Protein AF-A0AAV5ZV60-F1 (afdb_monomer_lite)

pLDDT: mean 76.04, std 21.28, range [30.81, 98.06]

Secondary structure (DSSP, 8-state):
---------------PPPS-TTSPPPPPPPTT---TTGGGS-HHHHHHHHHHHHHHHTS-HHHHHHHHHHHHHHHHS-HHHHHHHHHHHHHHHHS-HHHHHHHHHHHHHHHHS-HHHHHHHHHHHHHHHTS-HHHHHHHHHHHHHHHTS-HHHHHHHHHHHHHHHHS-HHHHHHHHHHHHHHHHHHHHS-PPPP--TT---------S--------

Structure (mmCIF, N/CA/C/O backbone):
data_AF-A0AAV5ZV60-F1
#
_entry.id   AF-A0AAV5ZV60-F1
#
loop_
_atom_site.group_PDB
_atom_site.id
_atom_site.type_symbol
_atom_site.label_atom_id
_atom_site.label_alt_id
_atom_site.label_comp_id
_atom_site.label_asym_id
_atom_site.label_entity_id
_atom_site.label_seq_id
_atom_site.pdbx_PDB_ins_code
_atom_site.Cartn_x
_atom_site.Cartn_y
_atom_site.Cartn_z
_atom_site.occupancy
_atom_site.B_iso_or_equiv
_atom_site.auth_seq_id
_atom_site.auth_comp_id
_atom_site.auth_asym_id
_atom_site.auth_atom_id
_atom_site.pdbx_PDB_model_num
ATOM 1 N N . MET A 1 1 ? 10.298 -2.085 9.115 1.00 30.81 1 MET A N 1
ATOM 2 C CA . MET A 1 1 ? 9.966 -2.737 7.829 1.00 30.81 1 MET A CA 1
ATOM 3 C C . MET A 1 1 ? 8.989 -1.848 7.076 1.00 30.81 1 MET A C 1
ATOM 5 O O . MET A 1 1 ? 7.809 -1.799 7.399 1.00 30.81 1 MET A O 1
ATOM 9 N N . SER A 1 2 ? 9.509 -1.043 6.156 1.00 32.22 2 SER A N 1
ATOM 10 C CA . SER A 1 2 ? 8.745 -0.050 5.402 1.00 32.22 2 SER A CA 1
ATOM 11 C C . SER A 1 2 ? 8.003 -0.749 4.265 1.00 32.22 2 SER A C 1
ATOM 13 O O . SER A 1 2 ? 8.613 -1.089 3.257 1.00 32.22 2 SER A O 1
ATOM 15 N N . CYS A 1 3 ? 6.697 -0.986 4.416 1.00 33.28 3 CYS A N 1
ATOM 16 C CA . CYS A 1 3 ? 5.848 -1.487 3.334 1.00 33.28 3 CYS A CA 1
ATOM 17 C C . CYS A 1 3 ? 5.537 -0.344 2.352 1.00 33.28 3 CYS A C 1
ATOM 19 O O . CYS A 1 3 ? 4.418 0.149 2.256 1.00 33.28 3 CYS A O 1
ATOM 21 N N . ARG A 1 4 ? 6.571 0.130 1.649 1.00 35.06 4 ARG A N 1
ATOM 22 C CA . ARG A 1 4 ? 6.406 0.854 0.390 1.00 35.06 4 ARG A CA 1
ATOM 23 C C . ARG A 1 4 ? 6.102 -0.217 -0.649 1.00 35.06 4 ARG A C 1
ATOM 25 O O . ARG A 1 4 ? 7.018 -0.888 -1.117 1.00 35.06 4 ARG A O 1
ATOM 32 N N . ILE A 1 5 ? 4.826 -0.423 -0.973 1.00 34.72 5 ILE A N 1
ATOM 33 C CA . ILE A 1 5 ? 4.430 -1.247 -2.122 1.00 34.72 5 ILE A CA 1
ATOM 34 C C . ILE A 1 5 ? 4.814 -0.464 -3.383 1.00 34.72 5 ILE A C 1
ATOM 36 O O . ILE A 1 5 ? 3.991 0.151 -4.049 1.00 34.72 5 ILE A O 1
ATOM 40 N N . ALA A 1 6 ? 6.107 -0.458 -3.689 1.00 35.75 6 ALA A N 1
ATOM 41 C CA . ALA A 1 6 ? 6.638 -0.081 -4.983 1.00 35.75 6 ALA A CA 1
ATOM 42 C C . ALA A 1 6 ? 6.605 -1.331 -5.871 1.00 35.75 6 ALA A C 1
ATOM 44 O O . ALA A 1 6 ? 7.636 -1.908 -6.204 1.00 35.75 6 ALA A O 1
ATOM 45 N N . LEU A 1 7 ? 5.402 -1.785 -6.234 1.00 39.44 7 LEU A N 1
ATOM 46 C CA . LEU A 1 7 ? 5.226 -2.707 -7.358 1.00 39.44 7 LEU A CA 1
ATOM 47 C C . LEU A 1 7 ? 5.119 -1.887 -8.648 1.00 39.44 7 LEU A C 1
ATOM 49 O O . LEU A 1 7 ? 4.109 -1.891 -9.343 1.00 39.44 7 LEU A O 1
ATOM 53 N N . GLY A 1 8 ? 6.190 -1.153 -8.948 1.00 36.03 8 GLY A N 1
ATOM 54 C CA . GLY A 1 8 ? 6.447 -0.597 -10.269 1.00 36.03 8 GLY A CA 1
ATOM 55 C C . GLY A 1 8 ? 7.275 -1.605 -11.054 1.00 36.03 8 GLY A C 1
ATOM 56 O O . GLY A 1 8 ? 8.500 -1.540 -11.045 1.00 36.03 8 GLY A O 1
ATOM 57 N N . LEU A 1 9 ? 6.626 -2.579 -11.695 1.00 39.53 9 LEU A N 1
ATOM 58 C CA . LEU A 1 9 ? 7.309 -3.504 -12.601 1.00 39.53 9 LEU A CA 1
ATOM 59 C C . LEU A 1 9 ? 7.489 -2.849 -13.969 1.00 39.53 9 LEU A C 1
ATOM 61 O O . LEU A 1 9 ? 6.754 -3.127 -14.910 1.00 39.53 9 LEU A O 1
ATOM 65 N N . GLY A 1 10 ? 8.489 -1.974 -14.059 1.00 36.56 10 GLY A N 1
ATOM 66 C CA . GLY A 1 10 ? 9.089 -1.568 -15.323 1.00 36.56 10 GLY A CA 1
ATOM 67 C C . GLY A 1 10 ? 10.247 -2.505 -15.645 1.00 36.56 10 GLY A C 1
ATOM 68 O O . GLY A 1 10 ? 11.325 -2.379 -15.069 1.00 36.56 10 GLY A O 1
ATOM 69 N N . LEU A 1 11 ? 10.030 -3.470 -16.539 1.00 37.09 11 LEU A N 1
ATOM 70 C CA . LEU A 1 11 ? 11.125 -4.204 -17.165 1.00 37.09 11 LEU A CA 1
ATOM 71 C C . LEU A 1 11 ? 11.855 -3.211 -18.080 1.00 37.09 11 LEU A C 1
ATOM 73 O O . LEU A 1 11 ? 11.324 -2.850 -19.127 1.00 37.09 11 LEU A O 1
ATOM 77 N N . LEU A 1 12 ? 13.033 -2.739 -17.676 1.00 39.06 12 LEU A N 1
ATOM 78 C CA . LEU A 1 12 ? 13.876 -1.906 -18.527 1.00 39.06 12 LEU A CA 1
ATOM 79 C C . LEU A 1 12 ? 15.226 -2.584 -18.742 1.00 39.06 12 LEU A C 1
ATOM 81 O O . LEU A 1 12 ? 15.925 -2.907 -17.779 1.00 39.06 12 LEU A O 1
ATOM 85 N N . ALA A 1 13 ? 15.564 -2.782 -20.014 1.00 38.09 13 ALA A N 1
ATOM 86 C CA . ALA A 1 13 ? 16.904 -3.129 -20.454 1.00 38.09 13 ALA A CA 1
ATOM 87 C C . ALA A 1 13 ? 17.872 -1.995 -20.077 1.00 38.09 13 ALA A C 1
ATOM 89 O O . ALA A 1 13 ? 17.565 -0.812 -20.249 1.00 38.09 13 ALA A O 1
ATOM 90 N N . LEU A 1 14 ? 19.017 -2.368 -19.509 1.00 35.25 14 LEU A N 1
ATOM 91 C CA . LEU A 1 14 ? 20.085 -1.461 -19.115 1.00 35.25 14 LEU A CA 1
ATOM 92 C C . LEU A 1 14 ? 20.983 -1.242 -20.340 1.00 35.25 14 LEU A C 1
ATOM 94 O O . LEU A 1 14 ? 21.626 -2.182 -20.788 1.00 35.25 14 LEU A O 1
ATOM 98 N N . LEU A 1 15 ? 21.043 -0.023 -20.871 1.00 42.66 15 LEU A N 1
ATOM 99 C CA . LEU A 1 15 ? 22.119 0.387 -21.774 1.00 42.66 15 LEU A CA 1
ATOM 100 C C . LEU A 1 15 ? 22.978 1.413 -21.039 1.00 42.66 15 LEU A C 1
ATOM 102 O O . LEU A 1 15 ? 22.479 2.442 -20.576 1.00 42.66 15 LEU A O 1
ATOM 106 N N . ALA A 1 16 ? 24.264 1.096 -20.894 1.00 37.75 16 ALA A N 1
ATOM 107 C CA . ALA A 1 16 ? 25.281 2.044 -20.472 1.00 37.75 16 ALA A CA 1
ATOM 108 C C . ALA A 1 16 ? 25.350 3.180 -21.505 1.00 37.75 16 ALA A C 1
ATOM 110 O O . ALA A 1 16 ? 25.485 2.921 -22.699 1.00 37.75 16 ALA A O 1
ATOM 111 N N . ALA A 1 17 ? 25.238 4.431 -21.058 1.00 35.34 17 ALA A N 1
ATOM 112 C CA . ALA A 1 17 ? 25.426 5.594 -21.917 1.00 35.34 17 ALA A CA 1
ATOM 113 C C . ALA A 1 17 ? 26.803 6.218 -21.636 1.00 35.34 17 ALA A C 1
ATOM 115 O O . ALA A 1 17 ? 27.113 6.460 -20.465 1.00 35.34 17 ALA A O 1
ATOM 116 N N . PRO A 1 18 ? 27.620 6.505 -22.668 1.00 43.84 18 PRO A N 1
ATOM 117 C CA . PRO A 1 18 ? 28.775 7.372 -22.512 1.00 43.84 18 PRO A CA 1
ATOM 118 C C . PRO A 1 18 ? 28.307 8.822 -22.316 1.00 43.84 18 PRO A C 1
ATOM 120 O O . PRO A 1 18 ? 27.163 9.181 -22.603 1.00 43.84 18 PRO A O 1
ATOM 123 N N . ALA A 1 19 ? 29.209 9.658 -21.810 1.00 43.25 19 ALA A N 1
ATOM 124 C CA . ALA A 1 19 ? 29.010 11.081 -21.583 1.00 43.25 19 ALA A CA 1
ATOM 125 C C . ALA A 1 19 ? 28.691 11.837 -22.892 1.00 43.25 19 ALA A C 1
ATOM 127 O O . ALA A 1 19 ? 29.577 12.352 -23.561 1.00 43.25 19 ALA A O 1
ATOM 128 N N . ALA A 1 20 ? 27.414 11.919 -23.258 1.00 44.47 20 ALA A N 1
ATOM 129 C CA . ALA A 1 20 ? 26.902 12.799 -24.309 1.00 44.47 20 ALA A CA 1
ATOM 130 C C . ALA A 1 20 ? 25.633 13.494 -23.795 1.00 44.47 20 ALA A C 1
ATOM 132 O O . ALA A 1 20 ? 24.525 13.267 -24.269 1.00 44.47 20 ALA A O 1
ATOM 133 N N . ALA A 1 21 ? 25.787 14.295 -22.740 1.00 50.16 21 ALA A N 1
ATOM 134 C CA . ALA A 1 21 ? 24.676 14.890 -21.997 1.00 50.16 21 ALA A CA 1
ATOM 135 C C . ALA A 1 21 ? 24.197 16.258 -22.536 1.00 50.16 21 ALA A C 1
ATOM 137 O O . ALA A 1 21 ? 23.509 16.964 -21.807 1.00 50.16 21 ALA A O 1
ATOM 138 N N . GLN A 1 22 ? 24.542 16.665 -23.769 1.00 49.12 22 GLN A N 1
ATOM 139 C CA . GLN A 1 22 ? 24.212 18.016 -24.274 1.00 49.12 22 GLN A CA 1
ATOM 140 C C . GLN A 1 22 ? 23.622 18.092 -25.696 1.00 49.12 22 GLN A C 1
ATOM 142 O O . GLN A 1 22 ? 23.497 19.187 -26.234 1.00 49.12 22 GLN A O 1
ATOM 147 N N . ALA A 1 23 ? 23.212 16.979 -26.313 1.00 39.91 23 ALA A N 1
ATOM 148 C CA . ALA A 1 23 ? 22.435 17.042 -27.557 1.00 39.91 23 ALA A CA 1
ATOM 149 C C . ALA A 1 23 ? 20.924 17.016 -27.246 1.00 39.91 23 ALA A C 1
ATOM 151 O O . ALA A 1 23 ? 20.515 16.249 -26.365 1.00 39.91 23 ALA A O 1
ATOM 152 N N . PRO A 1 24 ? 20.082 17.808 -27.943 1.00 43.25 24 PRO A N 1
ATOM 153 C CA . PRO A 1 24 ? 18.637 17.623 -27.871 1.00 43.25 24 PRO A CA 1
ATOM 154 C C . PRO A 1 24 ? 18.300 16.171 -28.248 1.00 43.25 24 PRO A C 1
ATOM 156 O O . PRO A 1 24 ? 18.963 15.603 -29.124 1.00 43.25 24 PRO A O 1
ATOM 159 N N . PRO A 1 25 ? 17.318 15.535 -27.581 1.00 45.94 25 PRO A N 1
ATOM 160 C CA . PRO A 1 25 ? 16.950 14.166 -27.906 1.00 45.94 25 PRO A CA 1
ATOM 161 C C . PRO A 1 25 ? 16.577 14.091 -29.394 1.00 45.94 25 PRO A C 1
ATOM 163 O O . PRO A 1 25 ? 15.866 14.979 -29.876 1.00 45.94 25 PRO A O 1
ATOM 166 N N . PRO A 1 26 ? 17.053 13.073 -30.135 1.00 46.34 26 PRO A N 1
ATOM 167 C CA . PRO A 1 26 ? 16.679 12.918 -31.533 1.00 46.34 26 PRO A CA 1
ATOM 168 C C . PRO A 1 26 ? 15.148 12.834 -31.658 1.00 46.34 26 PRO A C 1
ATOM 170 O O 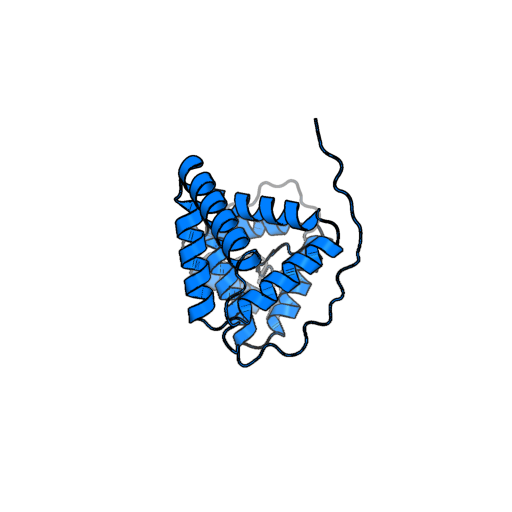. PRO A 1 26 ? 14.492 12.323 -30.739 1.00 46.34 26 PRO A O 1
ATOM 173 N N . PRO A 1 27 ? 14.561 13.330 -32.766 1.00 49.56 27 PRO A N 1
ATOM 174 C CA . PRO A 1 27 ? 13.131 13.191 -33.008 1.00 49.56 27 PRO A CA 1
ATOM 175 C C . PRO A 1 27 ? 12.731 11.709 -32.936 1.00 49.56 27 PRO A C 1
ATOM 177 O O . PRO A 1 27 ? 13.538 10.841 -33.292 1.00 49.56 27 PRO A O 1
ATOM 180 N N . PRO A 1 28 ? 11.512 11.390 -32.459 1.00 54.72 28 PRO A N 1
ATOM 181 C CA . PRO A 1 28 ? 11.071 10.007 -32.381 1.00 54.72 28 PRO A CA 1
ATOM 182 C C . PRO A 1 28 ? 11.142 9.368 -33.778 1.00 54.72 28 PRO A C 1
ATOM 184 O O . PRO A 1 28 ? 10.753 10.009 -34.758 1.00 54.72 28 PRO A O 1
ATOM 187 N N . PRO A 1 29 ? 11.652 8.129 -33.895 1.00 57.31 29 PRO A N 1
ATOM 188 C CA . PRO A 1 29 ? 11.735 7.453 -35.182 1.00 57.31 29 PRO A CA 1
ATOM 189 C C . PRO A 1 29 ? 10.340 7.313 -35.802 1.00 57.31 29 PRO A C 1
ATOM 191 O O . PRO A 1 29 ? 9.352 7.106 -35.092 1.00 57.31 29 PRO A O 1
ATOM 194 N N . ALA A 1 30 ? 10.269 7.408 -37.132 1.00 60.12 30 ALA A N 1
ATOM 195 C CA . ALA A 1 30 ? 9.027 7.213 -37.872 1.00 60.12 30 ALA A CA 1
ATOM 196 C C . ALA A 1 30 ? 8.404 5.835 -37.554 1.00 60.12 30 ALA A C 1
ATOM 198 O O . ALA A 1 30 ? 9.141 4.872 -37.298 1.00 60.12 30 ALA A O 1
ATOM 199 N N . PRO A 1 31 ? 7.065 5.698 -37.585 1.00 56.75 31 PRO A N 1
ATOM 200 C CA . PRO A 1 31 ? 6.410 4.407 -37.404 1.00 56.75 31 PRO A CA 1
ATOM 201 C C . PRO A 1 31 ? 6.973 3.376 -38.394 1.00 56.75 31 PRO A C 1
ATOM 203 O O . PRO A 1 31 ? 6.929 3.581 -39.601 1.00 56.75 31 PRO A O 1
ATOM 206 N N . GLY A 1 32 ? 7.540 2.281 -37.880 1.00 61.66 32 GLY A N 1
ATOM 207 C CA . GLY A 1 32 ? 8.150 1.224 -38.697 1.00 61.66 32 GLY A CA 1
ATOM 208 C C . GLY A 1 32 ? 9.639 1.401 -39.021 1.00 61.66 32 GLY A C 1
ATOM 209 O O . GLY A 1 32 ? 10.242 0.462 -39.534 1.00 61.66 32 GLY A O 1
ATOM 210 N N . ALA A 1 33 ? 10.268 2.528 -38.668 1.00 64.75 33 ALA A N 1
ATOM 211 C CA . ALA A 1 33 ? 11.712 2.684 -38.834 1.00 64.75 33 ALA A CA 1
ATOM 212 C C . ALA A 1 33 ? 12.492 1.698 -37.932 1.00 64.75 33 ALA A C 1
ATOM 214 O O . ALA A 1 33 ? 12.091 1.463 -36.780 1.00 64.75 33 ALA A O 1
ATOM 215 N N . PRO A 1 34 ? 13.601 1.113 -38.428 1.00 64.69 34 PRO A N 1
ATOM 216 C CA . PRO A 1 34 ? 14.468 0.268 -37.617 1.00 64.69 34 PRO A CA 1
ATOM 217 C C . PRO A 1 34 ? 15.073 1.093 -36.474 1.00 64.69 34 PRO A C 1
ATOM 219 O O . PRO A 1 34 ? 15.562 2.205 -36.684 1.00 64.69 34 PRO A O 1
ATOM 222 N N . ILE A 1 35 ? 15.023 0.561 -35.248 1.00 66.44 35 ILE A N 1
ATOM 223 C CA . ILE A 1 35 ? 15.666 1.210 -34.101 1.00 66.44 35 ILE A CA 1
ATOM 224 C C . ILE A 1 35 ? 17.167 0.958 -34.205 1.00 66.44 35 ILE A C 1
ATOM 226 O O . ILE A 1 35 ? 17.639 -0.142 -33.927 1.00 66.44 35 ILE A O 1
ATOM 230 N N . GLN A 1 36 ? 17.899 1.998 -34.599 1.00 72.56 36 GLN A N 1
ATOM 231 C CA . GLN A 1 36 ? 19.354 1.962 -34.704 1.00 72.56 36 GLN A CA 1
ATOM 232 C C . GLN A 1 36 ? 19.983 1.589 -33.352 1.00 72.56 36 GLN A C 1
ATOM 234 O O . GLN A 1 36 ? 19.649 2.177 -32.321 1.00 72.56 36 GLN A O 1
ATOM 239 N N . GLY A 1 37 ? 20.909 0.630 -33.357 1.00 70.75 37 GLY A N 1
ATOM 240 C CA . GLY A 1 37 ? 21.632 0.164 -32.171 1.00 70.75 37 GLY A CA 1
ATOM 241 C C . GLY A 1 37 ? 21.186 -1.204 -31.651 1.00 70.75 37 GLY A C 1
ATOM 242 O O . GLY A 1 37 ? 21.913 -1.789 -30.849 1.00 70.75 37 GLY A O 1
ATOM 243 N N . LEU A 1 38 ? 20.061 -1.751 -32.131 1.00 71.50 38 LEU A N 1
ATOM 244 C CA . LEU A 1 38 ? 19.656 -3.141 -31.859 1.00 71.50 38 LEU A CA 1
ATOM 245 C C . LEU A 1 38 ? 20.671 -4.155 -32.407 1.00 71.50 38 LEU A C 1
ATOM 247 O O . LEU A 1 38 ? 20.821 -5.240 -31.854 1.00 71.50 38 LEU A O 1
ATOM 251 N N . GLU A 1 39 ? 21.388 -3.795 -33.471 1.00 79.44 39 GLU A N 1
ATOM 252 C CA . GLU A 1 39 ? 22.372 -4.639 -34.155 1.00 79.44 39 GLU A CA 1
ATOM 253 C C . GLU A 1 39 ? 23.634 -4.874 -33.314 1.00 79.44 39 GLU A C 1
ATOM 255 O O . GLU A 1 39 ? 24.399 -5.791 -33.592 1.00 79.44 39 GLU A O 1
ATOM 260 N N . ARG A 1 40 ? 23.857 -4.037 -32.291 1.00 83.88 40 ARG A N 1
ATOM 261 C CA . ARG A 1 40 ? 25.014 -4.111 -31.385 1.00 83.88 40 ARG A CA 1
ATOM 262 C C . ARG A 1 40 ? 24.753 -4.956 -30.138 1.00 83.88 40 ARG A C 1
ATOM 264 O O . ARG A 1 40 ? 25.671 -5.157 -29.350 1.00 83.88 40 ARG A O 1
ATOM 271 N N . LEU A 1 41 ? 23.512 -5.394 -29.931 1.00 82.81 41 LEU A N 1
ATOM 272 C CA . LEU A 1 41 ? 23.127 -6.237 -28.804 1.00 82.81 41 LEU A CA 1
ATOM 273 C C . LEU A 1 41 ? 23.464 -7.702 -29.089 1.00 82.81 41 LEU A C 1
ATOM 275 O O . LEU A 1 41 ? 23.451 -8.138 -30.243 1.00 82.81 41 LEU A O 1
ATOM 279 N N . SER A 1 42 ? 23.708 -8.484 -28.035 1.00 88.44 42 SER A N 1
ATOM 280 C CA . SER A 1 42 ? 23.758 -9.943 -28.177 1.00 88.44 42 SER A CA 1
ATOM 281 C C . SER A 1 42 ? 22.410 -10.489 -28.684 1.00 88.44 42 SER A C 1
ATOM 283 O O . SER A 1 42 ? 21.379 -9.829 -28.509 1.00 88.44 42 SER A O 1
ATOM 285 N N . PRO A 1 43 ? 22.369 -11.692 -29.292 1.00 87.31 43 PRO A N 1
ATOM 286 C CA . PRO A 1 43 ? 21.121 -12.272 -29.796 1.00 87.31 43 PRO A CA 1
ATOM 287 C C . PRO A 1 43 ? 19.991 -12.307 -28.754 1.00 87.31 43 PRO A C 1
ATOM 289 O O . PRO A 1 43 ? 18.854 -11.948 -29.062 1.00 87.31 43 PRO A O 1
ATOM 292 N N . ASP A 1 44 ? 20.313 -12.643 -27.503 1.00 80.19 44 ASP A N 1
ATOM 293 C CA . ASP A 1 44 ? 19.340 -12.712 -26.408 1.00 80.19 44 ASP A CA 1
ATOM 294 C C . ASP A 1 44 ? 18.827 -11.326 -25.990 1.00 80.19 44 ASP A C 1
ATOM 296 O O . ASP A 1 44 ? 17.624 -11.119 -25.805 1.00 80.19 44 ASP A O 1
ATOM 300 N N . GLU A 1 45 ? 19.723 -10.344 -25.866 1.00 78.81 45 GLU A N 1
ATOM 301 C CA . GLU A 1 45 ? 19.354 -8.961 -25.544 1.00 78.81 45 GLU A CA 1
ATOM 302 C C . GLU A 1 45 ? 18.507 -8.336 -26.652 1.00 78.81 45 GLU A C 1
ATOM 304 O O . GLU A 1 45 ? 17.515 -7.655 -26.370 1.00 78.81 45 GLU A O 1
ATOM 309 N N . ARG A 1 46 ? 18.857 -8.614 -27.911 1.00 83.00 46 ARG A N 1
ATOM 310 C CA . ARG A 1 46 ? 18.101 -8.183 -29.082 1.00 83.00 46 ARG A CA 1
ATOM 311 C C . ARG A 1 46 ? 16.698 -8.782 -29.084 1.00 83.00 46 ARG A C 1
ATOM 313 O O . ARG A 1 46 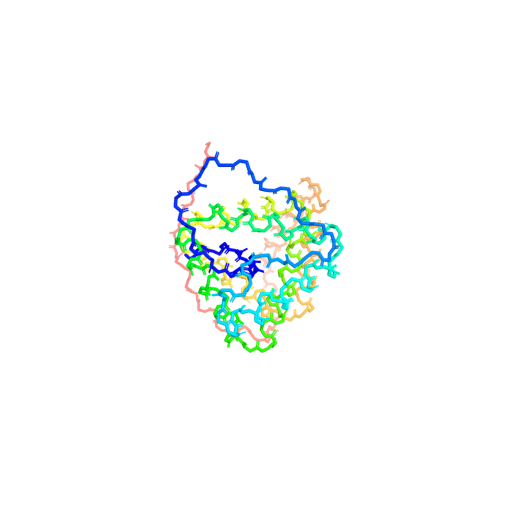? 15.736 -8.030 -29.215 1.00 83.00 46 ARG A O 1
ATOM 320 N N . ALA A 1 47 ? 16.556 -10.084 -28.840 1.00 82.81 47 ALA A N 1
ATOM 321 C CA . ALA A 1 47 ? 15.250 -10.739 -28.762 1.00 82.81 47 ALA A CA 1
ATOM 322 C C . ALA A 1 47 ? 14.366 -10.155 -27.640 1.00 82.81 47 ALA A C 1
ATOM 324 O O . ALA A 1 47 ? 13.152 -9.987 -27.794 1.00 82.81 47 ALA A O 1
ATOM 325 N N . ILE A 1 48 ? 14.961 -9.798 -26.495 1.00 79.00 48 ILE A N 1
ATOM 326 C CA . ILE A 1 48 ? 14.248 -9.105 -25.411 1.00 79.00 48 ILE A CA 1
ATOM 327 C C . ILE A 1 48 ? 13.801 -7.708 -25.855 1.00 79.00 48 ILE A C 1
ATOM 329 O O . ILE A 1 48 ? 12.658 -7.323 -25.589 1.00 79.00 48 ILE A O 1
ATOM 333 N N . ALA A 1 49 ? 14.684 -6.951 -26.505 1.00 78.69 49 ALA A N 1
ATOM 334 C CA . ALA A 1 49 ? 14.398 -5.602 -26.973 1.00 78.69 49 ALA A CA 1
ATOM 335 C C . ALA A 1 49 ? 13.299 -5.590 -28.049 1.00 78.69 49 ALA A C 1
ATOM 337 O O . ALA A 1 49 ? 12.358 -4.804 -27.938 1.00 78.69 49 ALA A O 1
ATOM 338 N N . GLU A 1 50 ? 13.356 -6.502 -29.021 1.00 82.25 50 GLU A N 1
ATOM 339 C CA . GLU A 1 50 ? 12.352 -6.660 -30.080 1.00 82.25 50 GLU A CA 1
ATOM 340 C C . GLU A 1 50 ? 10.973 -7.009 -29.503 1.00 82.25 50 GLU A C 1
ATOM 342 O O . GLU A 1 50 ? 9.997 -6.313 -29.786 1.00 82.25 50 GLU A O 1
ATOM 347 N N . ARG A 1 51 ? 10.888 -7.988 -28.591 1.00 82.94 51 ARG A N 1
ATOM 348 C CA . ARG A 1 51 ? 9.627 -8.338 -27.910 1.00 82.94 51 ARG A CA 1
ATOM 349 C C . ARG A 1 51 ? 9.048 -7.169 -27.108 1.00 82.94 51 ARG A C 1
ATOM 351 O O . ARG A 1 51 ? 7.832 -6.977 -27.050 1.00 82.94 51 ARG A O 1
ATOM 358 N N . ASN A 1 52 ? 9.900 -6.397 -26.433 1.00 80.56 52 ASN A N 1
ATOM 359 C CA . ASN A 1 52 ? 9.455 -5.228 -25.673 1.00 80.56 52 ASN A CA 1
ATOM 360 C C . ASN A 1 52 ? 8.954 -4.114 -26.603 1.00 80.56 52 ASN A C 1
ATOM 362 O O . ASN A 1 52 ? 7.963 -3.459 -26.281 1.00 80.56 52 ASN A O 1
ATOM 366 N N . LEU A 1 53 ? 9.609 -3.923 -27.750 1.00 81.69 53 LEU A N 1
ATOM 367 C CA . LEU A 1 53 ? 9.208 -2.957 -28.766 1.00 81.69 53 LEU A CA 1
ATOM 368 C C . LEU A 1 53 ? 7.875 -3.334 -29.414 1.00 81.69 53 LEU A C 1
ATOM 370 O O . LEU A 1 53 ? 7.011 -2.475 -29.574 1.00 81.69 53 LEU A O 1
ATOM 374 N N . GLU A 1 54 ? 7.684 -4.604 -29.756 1.00 84.44 54 GLU A N 1
ATOM 375 C CA . GLU A 1 54 ? 6.413 -5.108 -30.275 1.00 84.44 54 GLU A CA 1
ATOM 376 C C . GLU A 1 54 ? 5.286 -4.877 -29.265 1.00 84.44 54 GLU A C 1
ATOM 378 O O . GLU A 1 54 ? 4.255 -4.287 -29.595 1.00 84.44 54 GLU A O 1
ATOM 383 N N . ARG A 1 55 ? 5.528 -5.217 -27.992 1.00 84.44 55 ARG A N 1
ATOM 384 C CA . ARG A 1 55 ? 4.584 -4.925 -26.913 1.00 84.44 55 ARG A CA 1
ATOM 385 C C . ARG A 1 55 ? 4.265 -3.431 -26.837 1.00 84.44 55 ARG A C 1
ATOM 387 O O . ARG A 1 55 ? 3.094 -3.085 -26.757 1.00 84.44 55 ARG A O 1
ATOM 394 N N . TRP A 1 56 ? 5.268 -2.556 -26.878 1.00 81.00 56 TRP A N 1
ATOM 395 C CA . TRP A 1 56 ? 5.083 -1.100 -26.863 1.00 81.00 56 TRP A CA 1
ATOM 396 C C . TRP A 1 56 ? 4.234 -0.601 -28.042 1.00 81.00 56 TRP A C 1
ATOM 398 O O . TRP A 1 56 ? 3.324 0.205 -27.853 1.00 81.00 56 TRP A O 1
ATOM 408 N N . ARG A 1 57 ? 4.488 -1.117 -29.251 1.00 85.50 57 ARG A N 1
ATOM 409 C CA . ARG A 1 57 ? 3.721 -0.788 -30.464 1.00 85.50 57 ARG A CA 1
ATOM 410 C C . ARG A 1 57 ? 2.262 -1.246 -30.380 1.00 85.50 57 ARG A C 1
ATOM 412 O O . ARG A 1 57 ? 1.404 -0.590 -30.951 1.00 85.50 57 ARG A O 1
ATOM 419 N N . SER A 1 58 ? 1.987 -2.329 -29.650 1.00 88.75 58 SER A N 1
ATOM 420 C CA . SER A 1 58 ? 0.625 -2.839 -29.423 1.00 88.75 58 SER A CA 1
ATOM 421 C C . SER A 1 58 ? -0.153 -2.126 -28.303 1.00 88.75 58 SER A C 1
ATOM 423 O O . SER A 1 58 ? -1.330 -2.416 -28.102 1.00 88.75 58 SER A O 1
ATOM 425 N N . MET A 1 59 ? 0.485 -1.225 -27.545 1.00 85.31 59 MET A N 1
ATOM 426 C CA . MET A 1 59 ? -0.166 -0.495 -26.452 1.00 85.31 59 MET A CA 1
ATOM 427 C C . MET A 1 59 ? -1.039 0.654 -26.966 1.00 85.31 59 MET A C 1
ATOM 429 O O . MET A 1 59 ? -0.693 1.318 -27.942 1.00 85.31 59 MET A O 1
ATOM 433 N N . THR A 1 60 ? -2.124 0.957 -26.247 1.00 91.31 60 THR A N 1
ATOM 434 C CA . THR A 1 60 ? -2.895 2.193 -26.474 1.00 91.31 60 THR A CA 1
ATOM 435 C C . THR A 1 60 ? -2.089 3.432 -26.047 1.00 91.31 60 THR A C 1
ATOM 437 O O . THR A 1 60 ? -1.171 3.305 -25.226 1.00 91.31 60 THR A O 1
ATOM 440 N N . PRO A 1 61 ? -2.426 4.644 -26.529 1.00 89.12 61 PRO A N 1
ATOM 441 C CA . PRO A 1 61 ? -1.761 5.877 -26.098 1.00 89.12 61 PRO A CA 1
ATOM 442 C C . PRO A 1 61 ? -1.739 6.061 -24.571 1.00 89.12 61 PRO A C 1
ATOM 444 O O . PRO A 1 61 ? -0.721 6.445 -23.999 1.00 89.12 61 PRO A O 1
ATOM 447 N N . GLU A 1 62 ? -2.822 5.704 -23.879 1.00 83.94 62 GLU A N 1
ATOM 448 C CA . GLU A 1 62 ? -2.924 5.790 -22.417 1.00 83.94 62 GLU A CA 1
ATOM 449 C C . GLU A 1 62 ? -1.991 4.788 -21.726 1.00 83.94 62 GLU A C 1
ATOM 451 O O . GLU A 1 62 ? -1.361 5.094 -20.710 1.00 83.94 62 GLU A O 1
ATOM 456 N N . GLN A 1 63 ? -1.875 3.577 -22.277 1.00 80.62 63 GLN A N 1
ATOM 457 C CA . GLN A 1 63 ? -0.960 2.556 -21.769 1.00 80.62 63 GLN A CA 1
ATOM 458 C C . GLN A 1 63 ? 0.503 2.968 -21.966 1.00 80.62 63 GLN A C 1
ATOM 460 O O . GLN A 1 63 ? 1.308 2.810 -21.043 1.00 80.62 63 GLN A O 1
ATOM 465 N N . GLN A 1 64 ? 0.835 3.543 -23.125 1.00 82.38 64 GLN A N 1
ATOM 466 C CA . GLN A 1 64 ? 2.160 4.101 -23.405 1.00 82.38 64 GLN A CA 1
ATOM 467 C C . GLN A 1 64 ? 2.498 5.237 -22.435 1.00 82.38 64 GLN A C 1
ATOM 469 O O . GLN A 1 64 ? 3.566 5.228 -21.818 1.00 82.38 64 GLN A O 1
ATOM 474 N N . GLN A 1 65 ? 1.567 6.170 -22.226 1.00 83.56 65 GLN A N 1
ATOM 475 C CA . GLN A 1 65 ? 1.736 7.274 -21.285 1.00 83.56 65 GLN A CA 1
ATOM 476 C C . GLN A 1 65 ? 2.011 6.764 -19.864 1.00 83.56 65 GLN A C 1
ATOM 478 O O . GLN A 1 65 ? 2.983 7.176 -19.227 1.00 83.56 65 GLN A O 1
ATOM 483 N N . ARG A 1 66 ? 1.224 5.793 -19.389 1.00 79.69 66 ARG A N 1
ATOM 484 C CA . ARG A 1 66 ? 1.427 5.191 -18.065 1.00 79.69 66 ARG A CA 1
ATOM 485 C C . ARG A 1 66 ? 2.775 4.478 -17.949 1.00 79.69 66 ARG A C 1
ATOM 487 O O . ARG A 1 66 ? 3.425 4.538 -16.906 1.00 79.69 66 ARG A O 1
ATOM 494 N N . ALA A 1 67 ? 3.219 3.801 -19.003 1.00 79.62 67 ALA A N 1
ATOM 495 C CA . ALA A 1 67 ? 4.532 3.166 -19.031 1.00 79.62 67 ALA A CA 1
ATOM 496 C C . ALA A 1 67 ? 5.679 4.196 -18.971 1.00 79.62 67 ALA A C 1
ATOM 498 O O . ALA A 1 67 ? 6.652 3.969 -18.247 1.00 79.62 67 ALA A O 1
ATOM 499 N N . LEU A 1 68 ? 5.549 5.350 -19.638 1.00 83.44 68 LEU A N 1
ATOM 500 C CA . LEU A 1 68 ? 6.517 6.453 -19.539 1.00 83.44 68 LEU A CA 1
ATOM 501 C C . LEU A 1 68 ? 6.545 7.079 -18.145 1.00 83.44 68 LEU A C 1
ATOM 503 O O . LEU A 1 68 ? 7.621 7.382 -17.632 1.00 83.44 68 LEU A O 1
ATOM 507 N N . GLU A 1 69 ? 5.389 7.260 -17.512 1.00 81.94 69 GLU A N 1
ATOM 508 C CA . GLU A 1 69 ? 5.299 7.762 -16.137 1.00 81.94 69 GLU A CA 1
ATOM 509 C C . GLU A 1 69 ? 5.987 6.816 -15.150 1.00 81.94 69 GLU A C 1
ATOM 511 O O . GLU A 1 69 ? 6.844 7.247 -14.375 1.00 81.94 69 GLU A O 1
ATOM 516 N N . ASN A 1 70 ? 5.705 5.514 -15.250 1.00 80.50 70 ASN A N 1
ATOM 517 C CA . ASN A 1 70 ? 6.387 4.490 -14.458 1.00 80.50 70 ASN A CA 1
ATOM 518 C C . ASN A 1 70 ? 7.906 4.519 -14.689 1.00 80.50 70 ASN A C 1
ATOM 520 O O . ASN A 1 70 ? 8.683 4.377 -13.744 1.00 80.50 70 ASN A O 1
ATOM 524 N N . TYR A 1 71 ? 8.345 4.726 -15.936 1.00 82.00 71 TYR A N 1
ATOM 525 C CA . TYR A 1 71 ? 9.763 4.851 -16.261 1.00 82.00 71 TYR A CA 1
ATOM 526 C C . TYR A 1 71 ? 10.401 6.089 -15.620 1.00 82.00 71 TYR A C 1
ATOM 528 O O . TYR A 1 71 ? 11.469 5.977 -15.017 1.00 82.00 71 TYR A O 1
ATOM 536 N N . ARG A 1 72 ? 9.750 7.257 -15.696 1.00 85.44 72 ARG A N 1
ATOM 537 C CA . ARG A 1 72 ? 10.227 8.486 -15.037 1.00 85.44 72 ARG A CA 1
ATOM 538 C C . ARG A 1 72 ? 10.367 8.276 -13.532 1.00 85.44 72 ARG A C 1
ATOM 540 O O . ARG A 1 72 ? 11.412 8.608 -12.978 1.00 85.44 72 ARG A O 1
ATOM 547 N N . GLN A 1 73 ? 9.374 7.647 -12.903 1.00 83.38 73 GLN A N 1
ATOM 548 C CA . GLN A 1 73 ? 9.413 7.313 -11.480 1.00 83.38 73 GLN A CA 1
ATOM 549 C C . GLN A 1 73 ? 10.563 6.352 -11.144 1.00 83.38 73 GLN A C 1
ATOM 551 O O . GLN A 1 73 ? 11.298 6.567 -10.185 1.00 83.38 73 GLN A O 1
ATOM 556 N N . TRP A 1 74 ? 10.768 5.302 -11.940 1.00 80.31 74 TRP A N 1
ATOM 557 C CA . TRP A 1 74 ? 11.893 4.381 -11.759 1.00 80.31 74 TRP A CA 1
ATOM 558 C C . TRP A 1 74 ? 13.249 5.092 -11.876 1.00 80.31 74 TRP A C 1
ATOM 560 O O . TRP A 1 74 ? 14.186 4.833 -11.111 1.00 80.31 74 TRP A O 1
ATOM 570 N N . ARG A 1 75 ? 13.363 6.021 -12.831 1.00 88.06 75 ARG A N 1
ATOM 571 C CA . ARG A 1 75 ? 14.584 6.797 -13.054 1.00 88.06 75 ARG A CA 1
ATOM 572 C C . ARG A 1 75 ? 14.852 7.800 -11.929 1.00 88.06 75 ARG A C 1
ATOM 574 O O . ARG A 1 75 ? 16.019 8.078 -11.675 1.00 88.06 75 ARG A O 1
ATOM 581 N N . SER A 1 76 ? 13.826 8.267 -11.217 1.00 88.38 76 SER A N 1
ATOM 582 C CA . SER A 1 76 ? 13.987 9.123 -10.034 1.00 88.38 76 SER A CA 1
ATOM 583 C C . SER A 1 76 ? 14.276 8.362 -8.734 1.00 88.38 76 SER A C 1
ATOM 585 O O . SER A 1 76 ? 14.631 8.996 -7.748 1.00 88.38 76 SER A O 1
ATOM 587 N N . MET A 1 77 ? 14.127 7.031 -8.703 1.00 87.44 77 MET A N 1
ATOM 588 C CA . MET A 1 77 ? 14.446 6.224 -7.515 1.00 87.44 77 MET A CA 1
ATOM 589 C C . MET A 1 77 ? 15.949 6.200 -7.214 1.00 87.44 77 MET A C 1
ATOM 591 O O . MET A 1 77 ? 16.769 6.134 -8.139 1.00 87.44 77 MET A O 1
ATOM 595 N N . SER A 1 78 ? 16.298 6.151 -5.926 1.00 93.38 78 SER A N 1
ATOM 596 C CA . SER A 1 78 ? 17.679 5.934 -5.478 1.00 93.38 78 SER A CA 1
ATOM 597 C C . SER A 1 78 ? 18.176 4.515 -5.822 1.00 93.38 78 SER A C 1
ATOM 599 O O . SER A 1 78 ? 17.368 3.611 -6.079 1.00 93.38 78 SER A O 1
ATOM 601 N N . PRO A 1 79 ? 19.499 4.266 -5.828 1.00 90.31 79 PRO A N 1
ATOM 602 C CA . PRO A 1 79 ? 20.043 2.916 -5.997 1.00 90.31 79 PRO A CA 1
ATOM 603 C C . PRO A 1 79 ? 19.459 1.896 -5.006 1.00 90.31 79 PRO A C 1
ATOM 605 O O . PRO A 1 79 ? 19.113 0.779 -5.397 1.00 90.31 79 PRO A O 1
ATOM 608 N N . GLU A 1 80 ? 19.277 2.293 -3.748 1.00 91.31 80 GLU A N 1
ATOM 609 C CA . GLU A 1 80 ? 18.725 1.465 -2.671 1.00 91.31 80 GLU A CA 1
ATOM 610 C C . GLU A 1 80 ? 17.246 1.150 -2.913 1.00 91.31 80 GLU A C 1
ATOM 612 O O . GLU A 1 80 ? 16.808 0.009 -2.742 1.00 91.31 80 GLU A O 1
ATOM 617 N N . GLU A 1 81 ? 16.468 2.137 -3.360 1.00 83.12 81 GLU A N 1
ATOM 618 C CA . GLU A 1 81 ? 15.058 1.947 -3.705 1.00 83.12 81 GLU A CA 1
ATOM 619 C C . GLU A 1 81 ? 14.897 0.972 -4.876 1.00 83.12 81 GLU A C 1
ATOM 621 O O . GLU A 1 81 ? 14.089 0.040 -4.803 1.00 83.12 81 GLU A O 1
ATOM 626 N N . ARG A 1 82 ? 15.719 1.113 -5.924 1.00 86.19 82 ARG A N 1
ATOM 627 C CA . ARG A 1 82 ? 15.734 0.170 -7.054 1.00 86.19 82 ARG A CA 1
ATOM 628 C C . ARG A 1 82 ? 16.145 -1.233 -6.615 1.00 86.19 82 ARG A C 1
ATOM 630 O O . ARG A 1 82 ? 15.571 -2.213 -7.094 1.00 86.19 82 ARG A O 1
ATOM 637 N N . GLN A 1 83 ? 17.108 -1.351 -5.701 1.00 88.06 83 GLN A N 1
ATOM 638 C CA . GLN A 1 83 ? 17.526 -2.645 -5.165 1.00 88.06 83 GLN A CA 1
ATOM 639 C C . GLN A 1 83 ? 16.407 -3.311 -4.356 1.00 88.06 83 GLN A C 1
ATOM 641 O O . GLN A 1 83 ? 16.121 -4.492 -4.556 1.00 88.06 83 GLN A O 1
ATOM 646 N N . SER A 1 84 ? 15.715 -2.550 -3.508 1.00 84.62 84 SER A N 1
ATOM 647 C CA . SER A 1 84 ? 14.541 -3.030 -2.774 1.00 84.62 84 SER A CA 1
ATOM 648 C C . SER A 1 84 ? 13.433 -3.504 -3.722 1.00 84.62 84 SER A C 1
ATOM 650 O O . SER A 1 84 ? 12.883 -4.593 -3.549 1.00 84.62 84 SER A O 1
ATOM 652 N N . ALA A 1 85 ? 13.157 -2.751 -4.791 1.00 83.12 85 ALA A N 1
ATOM 653 C CA . ALA A 1 85 ? 12.171 -3.137 -5.798 1.00 83.12 85 ALA A CA 1
ATOM 654 C C . ALA A 1 85 ? 12.531 -4.463 -6.497 1.00 83.12 85 ALA A C 1
ATOM 656 O O . ALA A 1 85 ? 11.670 -5.332 -6.657 1.00 83.12 85 ALA A O 1
ATOM 657 N N . ARG A 1 86 ? 13.810 -4.663 -6.849 1.00 84.88 86 ARG A N 1
ATOM 658 C CA . ARG A 1 86 ? 14.309 -5.930 -7.419 1.00 84.88 86 ARG A CA 1
ATOM 659 C C . ARG A 1 86 ? 14.129 -7.102 -6.456 1.00 84.88 86 ARG A C 1
ATOM 661 O O . ARG A 1 86 ? 13.637 -8.151 -6.867 1.00 84.88 86 ARG A O 1
ATOM 668 N N . GLN A 1 87 ? 14.468 -6.920 -5.181 1.00 89.38 87 GLN A N 1
ATOM 669 C CA . GLN A 1 87 ? 14.275 -7.949 -4.155 1.00 89.38 87 GLN A CA 1
ATOM 670 C C . GLN A 1 87 ? 12.792 -8.288 -3.963 1.00 89.38 87 GLN A C 1
ATOM 672 O O . GLN A 1 87 ? 12.431 -9.459 -3.874 1.00 89.38 87 GLN A O 1
ATOM 677 N N . ASN A 1 88 ? 11.915 -7.282 -3.949 1.00 85.44 88 ASN A N 1
ATOM 678 C CA . ASN A 1 88 ? 10.472 -7.494 -3.840 1.00 85.44 88 ASN A CA 1
ATOM 679 C C . ASN A 1 88 ? 9.926 -8.286 -5.035 1.00 85.44 88 ASN A C 1
ATOM 681 O O . ASN A 1 88 ? 9.145 -9.217 -4.843 1.00 85.44 88 ASN A O 1
ATOM 685 N N . LEU A 1 89 ? 10.382 -7.979 -6.255 1.00 85.75 89 LEU A N 1
ATOM 686 C CA . LEU A 1 89 ? 10.041 -8.756 -7.448 1.00 85.75 89 LEU A CA 1
ATOM 687 C C . LEU A 1 89 ? 10.537 -10.204 -7.350 1.00 85.75 89 LEU A C 1
ATOM 689 O O . LEU A 1 89 ? 9.806 -11.124 -7.712 1.00 85.75 89 LEU A O 1
ATOM 693 N N . GLN A 1 90 ? 11.757 -10.424 -6.860 1.00 90.62 90 GLN A N 1
ATOM 694 C CA . GLN A 1 90 ? 12.292 -11.772 -6.677 1.00 90.62 90 GLN A CA 1
ATOM 695 C C . GLN A 1 90 ? 11.439 -12.581 -5.692 1.00 90.62 90 GLN A C 1
ATOM 697 O O . GLN A 1 90 ? 11.025 -13.688 -6.029 1.00 90.62 90 GLN A O 1
ATOM 702 N N . ARG A 1 91 ? 11.098 -12.007 -4.529 1.00 90.06 91 ARG A N 1
ATOM 703 C CA . ARG A 1 91 ? 10.206 -12.649 -3.546 1.00 90.06 91 ARG A CA 1
ATOM 704 C C . ARG A 1 91 ? 8.853 -12.988 -4.163 1.00 90.06 91 ARG A C 1
ATOM 706 O O . ARG A 1 91 ? 8.392 -14.115 -4.058 1.00 90.06 91 ARG A O 1
ATOM 713 N N . LEU A 1 92 ? 8.253 -12.040 -4.881 1.00 85.00 92 LEU A N 1
ATOM 714 C CA . LEU A 1 92 ? 6.970 -12.231 -5.554 1.00 85.00 92 LEU A CA 1
ATOM 715 C C . LEU A 1 92 ? 7.003 -13.354 -6.607 1.00 85.00 92 LEU A C 1
ATOM 717 O O . LEU A 1 92 ? 6.019 -14.069 -6.781 1.00 85.00 92 LEU A O 1
ATOM 721 N N . ARG A 1 93 ? 8.119 -13.514 -7.329 1.00 88.88 93 ARG A N 1
ATOM 722 C CA . ARG A 1 93 ? 8.302 -14.606 -8.303 1.00 88.88 93 ARG A CA 1
ATOM 723 C C . ARG A 1 93 ? 8.425 -15.973 -7.637 1.00 88.88 93 ARG A C 1
ATOM 725 O O . ARG A 1 93 ? 8.015 -16.952 -8.248 1.00 88.88 93 ARG A O 1
ATOM 732 N N . GLN A 1 94 ? 8.976 -16.015 -6.428 1.00 94.00 94 GLN A N 1
ATOM 733 C CA . GLN A 1 94 ? 9.167 -17.232 -5.637 1.00 94.00 94 GLN A CA 1
ATOM 734 C C . GLN A 1 94 ? 7.911 -17.644 -4.850 1.00 94.00 94 GLN A C 1
ATOM 736 O O . GLN A 1 94 ? 7.842 -18.774 -4.377 1.00 94.00 94 GLN A O 1
ATOM 741 N N . MET A 1 95 ? 6.917 -16.760 -4.714 1.00 92.88 95 MET A N 1
ATOM 742 C CA . MET A 1 95 ? 5.655 -17.074 -4.038 1.00 92.88 95 MET A CA 1
ATOM 743 C C . MET A 1 95 ? 4.825 -18.119 -4.803 1.00 92.88 95 MET A C 1
ATOM 745 O O . MET A 1 95 ? 4.813 -18.109 -6.042 1.00 92.88 95 MET A O 1
ATOM 749 N N . PRO A 1 96 ? 4.045 -18.955 -4.090 1.00 97.44 96 PRO A N 1
ATOM 750 C CA . PRO A 1 96 ? 3.038 -19.815 -4.697 1.00 97.44 96 PRO A CA 1
ATOM 751 C C . PRO A 1 96 ? 2.072 -19.027 -5.601 1.00 97.44 96 PRO A C 1
ATOM 753 O O . PRO A 1 96 ? 1.737 -17.875 -5.294 1.00 97.44 96 PRO A O 1
ATOM 756 N N . PRO A 1 97 ? 1.556 -19.626 -6.694 1.00 94.38 97 PRO A N 1
ATOM 757 C CA . PRO A 1 97 ? 0.684 -18.924 -7.638 1.00 94.38 97 PRO A CA 1
ATOM 758 C C . PRO A 1 97 ? -0.544 -18.264 -6.994 1.00 94.38 97 PRO A C 1
ATOM 760 O O . PRO A 1 97 ? -0.907 -17.152 -7.379 1.00 94.38 97 PRO A O 1
ATOM 763 N N . SER A 1 98 ? -1.152 -18.914 -5.998 1.00 94.00 98 SER A N 1
ATOM 764 C CA . SER A 1 98 ? -2.319 -18.408 -5.266 1.00 94.00 98 SER A CA 1
ATOM 765 C C . SER A 1 98 ? -1.996 -17.172 -4.421 1.00 94.00 98 SER A C 1
ATOM 767 O O . SER A 1 98 ? -2.740 -16.192 -4.442 1.00 94.00 98 SER A O 1
ATOM 769 N N . GLU A 1 99 ? -0.861 -17.172 -3.724 1.00 89.88 99 GLU A N 1
ATOM 770 C CA . GLU A 1 99 ? -0.404 -16.028 -2.932 1.00 89.88 99 GLU A CA 1
ATOM 771 C C . GLU A 1 99 ? -0.055 -14.839 -3.833 1.00 89.88 99 GLU A C 1
ATOM 773 O O . GLU A 1 99 ? -0.507 -13.713 -3.603 1.00 89.88 99 GLU A O 1
ATOM 778 N N . ARG A 1 100 ? 0.657 -15.102 -4.935 1.00 90.31 100 ARG A N 1
ATOM 779 C CA . ARG A 1 100 ? 0.951 -14.085 -5.949 1.00 90.31 100 ARG A CA 1
ATOM 780 C C . ARG A 1 100 ? -0.328 -13.484 -6.534 1.00 90.31 100 ARG A C 1
ATOM 782 O O . ARG A 1 100 ? -0.401 -12.267 -6.701 1.00 90.31 100 ARG A O 1
ATOM 789 N N . ALA A 1 101 ? -1.335 -14.307 -6.835 1.00 90.75 101 ALA A N 1
ATOM 790 C CA . ALA A 1 101 ? -2.622 -13.839 -7.348 1.00 90.75 101 ALA A CA 1
ATOM 791 C C . ALA A 1 101 ? -3.335 -12.920 -6.345 1.00 90.75 101 ALA A C 1
ATOM 793 O O . ALA A 1 101 ? -3.818 -11.854 -6.732 1.00 90.75 101 ALA A O 1
ATOM 794 N N . ARG A 1 102 ? -3.324 -13.277 -5.055 1.00 89.75 102 ARG A N 1
ATOM 795 C CA . ARG A 1 102 ? -3.894 -12.452 -3.984 1.00 89.75 102 ARG A CA 1
ATOM 796 C C . ARG A 1 102 ? -3.214 -11.085 -3.886 1.00 89.75 102 ARG A C 1
ATOM 798 O O . ARG A 1 102 ? -3.900 -10.068 -3.897 1.00 89.75 102 ARG A O 1
ATOM 805 N N . ILE A 1 103 ? -1.881 -11.043 -3.871 1.00 86.75 103 ILE A N 1
ATOM 806 C CA . ILE A 1 103 ? -1.121 -9.780 -3.832 1.00 86.75 103 ILE A CA 1
ATOM 807 C C . ILE A 1 103 ? -1.437 -8.911 -5.053 1.00 86.75 103 ILE A C 1
ATOM 809 O O . ILE A 1 103 ? -1.616 -7.700 -4.925 1.00 86.75 103 ILE A O 1
ATOM 813 N N . MET A 1 104 ? -1.545 -9.516 -6.238 1.00 85.00 104 MET A N 1
ATOM 814 C CA . MET A 1 104 ? -1.912 -8.791 -7.456 1.00 85.00 104 MET A CA 1
ATOM 815 C C . MET A 1 104 ? -3.329 -8.221 -7.387 1.00 85.00 104 MET A C 1
ATOM 817 O O . MET A 1 104 ? -3.553 -7.099 -7.838 1.00 85.00 104 MET A O 1
ATOM 821 N N . GLN A 1 105 ? -4.280 -8.957 -6.812 1.00 89.25 105 GLN A N 1
ATOM 822 C CA . GLN A 1 105 ? -5.641 -8.471 -6.602 1.00 89.25 105 GLN A CA 1
ATOM 823 C C . GLN A 1 105 ? -5.673 -7.301 -5.611 1.00 89.25 105 GLN A C 1
ATOM 825 O O . GLN A 1 105 ? -6.292 -6.276 -5.896 1.00 89.25 105 GLN A O 1
ATOM 830 N N . ASP A 1 106 ? -4.969 -7.412 -4.485 1.00 86.00 106 ASP A N 1
ATOM 831 C CA . ASP A 1 106 ? -4.875 -6.333 -3.499 1.00 86.00 106 ASP A CA 1
ATOM 832 C C . ASP A 1 106 ? -4.196 -5.089 -4.084 1.00 86.00 106 ASP A C 1
ATOM 834 O O . ASP A 1 106 ? -4.646 -3.966 -3.851 1.00 86.00 106 ASP A O 1
ATOM 838 N N . PHE A 1 107 ? -3.175 -5.274 -4.924 1.00 85.94 107 PHE A N 1
ATOM 839 C CA . PHE A 1 107 ? -2.532 -4.179 -5.644 1.00 85.94 107 PHE A CA 1
ATOM 840 C C . PHE A 1 107 ? -3.480 -3.491 -6.635 1.00 85.94 107 PHE A C 1
ATOM 842 O O . PHE A 1 107 ? -3.486 -2.262 -6.719 1.00 85.94 107 PHE A O 1
ATOM 849 N N . ARG A 1 108 ? -4.310 -4.241 -7.374 1.00 88.12 108 ARG A N 1
ATOM 850 C CA . ARG A 1 108 ? -5.337 -3.651 -8.256 1.00 88.12 108 ARG A CA 1
ATOM 851 C C . ARG A 1 108 ? -6.334 -2.819 -7.456 1.00 88.12 108 ARG A C 1
ATOM 853 O O . ARG A 1 108 ? -6.482 -1.634 -7.738 1.00 88.12 108 ARG A O 1
ATOM 860 N N . ARG A 1 109 ? -6.890 -3.397 -6.386 1.00 87.75 109 ARG A N 1
ATOM 861 C CA . ARG A 1 109 ? -7.819 -2.706 -5.480 1.00 87.75 109 ARG A CA 1
ATOM 862 C C . ARG A 1 109 ? -7.215 -1.427 -4.915 1.00 87.75 109 ARG A C 1
ATOM 864 O O . ARG A 1 109 ? -7.887 -0.406 -4.880 1.00 87.75 109 ARG A O 1
ATOM 871 N N . TRP A 1 110 ? -5.946 -1.462 -4.499 1.00 88.56 110 TRP A N 1
ATOM 872 C CA . TRP A 1 110 ? -5.238 -0.268 -4.041 1.00 88.56 110 TRP A CA 1
ATOM 873 C C . TRP A 1 110 ? -5.151 0.799 -5.135 1.00 88.56 110 TRP A C 1
ATOM 875 O O . TRP A 1 110 ? -5.438 1.963 -4.873 1.00 88.56 110 TRP A O 1
ATOM 885 N N . ASN A 1 111 ? -4.781 0.427 -6.364 1.00 83.81 111 ASN A N 1
ATOM 886 C CA . ASN A 1 111 ? -4.655 1.378 -7.471 1.00 83.81 111 ASN A CA 1
ATOM 887 C C . ASN A 1 111 ? -5.984 2.035 -7.855 1.00 83.81 111 ASN A C 1
ATOM 889 O O . ASN A 1 111 ? -5.971 3.210 -8.220 1.00 83.81 111 ASN A O 1
ATOM 893 N N . GLU A 1 112 ? -7.093 1.316 -7.714 1.00 90.06 112 GLU A N 1
ATOM 894 C CA . GLU A 1 112 ? -8.455 1.798 -7.972 1.00 90.06 112 GLU A CA 1
ATOM 895 C C . GLU A 1 112 ? -8.988 2.733 -6.874 1.00 90.06 112 GLU A C 1
ATOM 897 O O . GLU A 1 112 ? -9.985 3.422 -7.084 1.00 90.06 112 GLU A O 1
ATOM 902 N N . LEU A 1 113 ? -8.331 2.809 -5.706 1.00 89.06 113 LEU A N 1
ATOM 903 C CA . LEU A 1 113 ? -8.769 3.714 -4.644 1.00 89.06 113 LEU A CA 1
ATOM 904 C C . LEU A 1 113 ? -8.688 5.189 -5.088 1.00 89.06 113 LEU A C 1
ATOM 906 O O . LEU A 1 113 ? -7.645 5.615 -5.609 1.00 89.06 113 LEU A O 1
ATOM 910 N N . PRO A 1 114 ? -9.719 6.004 -4.781 1.00 95.44 114 PRO A N 1
ATOM 911 C CA . PRO A 1 114 ? -9.659 7.453 -4.941 1.00 95.44 114 PRO A CA 1
ATOM 912 C C . PRO A 1 114 ? -8.470 8.056 -4.188 1.00 95.44 114 PRO A C 1
ATOM 914 O O . PRO A 1 114 ? -8.101 7.587 -3.107 1.00 95.44 114 PRO A O 1
ATOM 917 N N . ALA A 1 115 ? -7.894 9.133 -4.727 1.00 90.50 115 ALA A N 1
ATOM 918 C CA . ALA A 1 115 ? -6.693 9.757 -4.169 1.00 90.50 115 ALA A CA 1
ATOM 919 C C . ALA A 1 115 ? -6.862 10.175 -2.695 1.00 90.50 115 ALA A C 1
ATOM 921 O O . ALA A 1 115 ? -5.959 9.956 -1.889 1.00 90.50 115 ALA A O 1
ATOM 922 N N . ASP A 1 116 ? -8.032 10.696 -2.311 1.00 92.94 116 ASP A N 1
ATOM 923 C CA . ASP A 1 116 ? -8.332 11.036 -0.915 1.00 92.94 116 ASP A CA 1
ATOM 924 C C . ASP A 1 116 ? -8.309 9.826 0.016 1.00 92.94 116 ASP A C 1
ATOM 926 O O . ASP A 1 116 ? -7.783 9.908 1.128 1.00 92.94 116 ASP A O 1
ATOM 930 N N . ARG A 1 117 ? -8.815 8.680 -0.451 1.00 91.75 117 ARG A N 1
ATOM 931 C CA . ARG A 1 117 ? -8.813 7.439 0.333 1.00 91.75 117 ARG A CA 1
ATOM 932 C C . ARG A 1 117 ? -7.406 6.877 0.472 1.00 91.75 117 ARG A C 1
ATOM 934 O O . ARG A 1 117 ? -7.049 6.457 1.569 1.00 91.75 117 ARG A O 1
ATOM 941 N N . LYS A 1 118 ? -6.579 6.942 -0.578 1.00 89.81 118 LYS A N 1
ATOM 942 C CA . LYS A 1 118 ? -5.147 6.599 -0.483 1.00 89.81 118 LYS A CA 1
ATOM 943 C C . LYS A 1 118 ? -4.444 7.461 0.571 1.00 89.81 118 LYS A C 1
ATOM 945 O O . LYS A 1 118 ? -3.876 6.911 1.511 1.00 89.81 118 LYS A O 1
ATOM 950 N N . ARG A 1 119 ? -4.600 8.791 0.502 1.00 92.75 119 ARG A N 1
ATOM 951 C CA . ARG A 1 119 ? -4.024 9.738 1.479 1.00 92.75 119 ARG A CA 1
ATOM 952 C C . ARG A 1 119 ? -4.504 9.500 2.911 1.00 92.75 119 ARG A C 1
ATOM 954 O O . ARG A 1 119 ? -3.765 9.709 3.872 1.00 92.75 119 ARG A O 1
ATOM 961 N N . GLU A 1 120 ? -5.768 9.135 3.101 1.00 92.94 120 GLU A N 1
ATOM 962 C CA . GLU A 1 120 ? -6.307 8.800 4.423 1.00 92.94 120 GLU A CA 1
ATOM 963 C C . GLU A 1 120 ? -5.672 7.524 4.994 1.00 92.94 120 GLU A C 1
ATOM 965 O O . GLU A 1 120 ? -5.293 7.496 6.171 1.00 92.94 120 GLU A O 1
ATOM 970 N N . LEU A 1 121 ? -5.532 6.484 4.168 1.00 91.12 121 LEU A N 1
ATOM 971 C CA . LEU A 1 121 ? -4.913 5.218 4.558 1.00 91.12 121 LEU A CA 1
ATOM 972 C C . LEU A 1 121 ? -3.426 5.392 4.864 1.00 91.12 121 LEU A C 1
ATOM 974 O O . LEU A 1 121 ? -2.974 4.912 5.901 1.00 91.12 121 LEU A O 1
ATOM 978 N N . GLU A 1 122 ? -2.698 6.139 4.036 1.00 90.62 122 GLU A N 1
ATOM 979 C CA . GLU A 1 122 ? -1.289 6.483 4.262 1.00 90.62 122 GLU A CA 1
ATOM 980 C C . GLU A 1 122 ? -1.104 7.199 5.604 1.00 90.62 122 GLU A C 1
ATOM 982 O O . GLU A 1 122 ? -0.370 6.715 6.464 1.00 90.62 122 GLU A O 1
ATOM 987 N N . ARG A 1 123 ? -1.870 8.268 5.864 1.00 95.00 123 ARG A N 1
ATOM 988 C CA . ARG A 1 123 ? -1.828 8.978 7.157 1.00 95.00 123 ARG A CA 1
ATOM 989 C C . ARG A 1 123 ? -2.181 8.071 8.334 1.00 95.00 123 ARG A C 1
ATOM 991 O O . ARG A 1 123 ? -1.641 8.221 9.429 1.00 95.00 123 ARG A O 1
ATOM 998 N N . SER A 1 124 ? -3.122 7.148 8.151 1.00 92.25 124 SER A N 1
ATOM 999 C CA . SER A 1 124 ? -3.514 6.199 9.199 1.00 92.25 124 SER A CA 1
ATOM 1000 C C . SER A 1 124 ? -2.415 5.183 9.489 1.00 92.25 124 SER A C 1
ATOM 1002 O O . SER A 1 124 ? -2.162 4.871 10.653 1.00 92.25 124 SER A O 1
ATOM 1004 N N . TYR A 1 125 ? -1.729 4.724 8.447 1.00 92.12 125 TYR A N 1
ATOM 1005 C CA . TYR A 1 125 ? -0.582 3.839 8.557 1.00 92.12 125 TYR A CA 1
ATOM 1006 C C . TYR A 1 125 ? 0.614 4.535 9.217 1.00 92.12 125 TYR A C 1
ATOM 1008 O O . TYR A 1 125 ? 1.213 3.972 10.129 1.00 92.12 125 TYR A O 1
ATOM 1016 N N . GLU A 1 126 ? 0.908 5.787 8.865 1.00 93.75 126 GLU A N 1
ATOM 1017 C CA . GLU A 1 126 ? 1.944 6.584 9.535 1.00 93.75 126 GLU A CA 1
ATOM 1018 C C . GLU A 1 126 ? 1.659 6.753 11.031 1.00 93.75 126 GLU A C 1
ATOM 1020 O O . GLU A 1 126 ? 2.546 6.554 11.864 1.00 93.75 126 GLU A O 1
ATOM 1025 N N . ARG A 1 127 ? 0.407 7.068 11.399 1.00 95.38 127 ARG A N 1
ATOM 1026 C CA . ARG A 1 127 ? -0.000 7.127 12.812 1.00 95.38 127 ARG A CA 1
ATOM 1027 C C . ARG A 1 127 ? 0.208 5.788 13.509 1.00 95.38 127 ARG A C 1
ATOM 1029 O O . ARG A 1 127 ? 0.685 5.776 14.637 1.00 95.38 127 ARG A O 1
ATOM 1036 N N . TYR A 1 128 ? -0.122 4.681 12.845 1.00 92.69 128 TYR A N 1
ATOM 1037 C CA . TYR A 1 128 ? 0.100 3.337 13.372 1.00 92.69 128 TYR A CA 1
ATOM 1038 C C . TYR A 1 128 ? 1.589 3.039 13.598 1.00 92.69 128 TYR A C 1
ATOM 1040 O O . TYR A 1 128 ? 1.950 2.555 14.667 1.00 92.69 128 TYR A O 1
ATOM 1048 N N . GLN A 1 129 ? 2.460 3.381 12.645 1.00 92.56 129 GLN A N 1
ATOM 1049 C CA . GLN A 1 129 ? 3.905 3.155 12.757 1.00 92.56 129 GLN A CA 1
ATOM 1050 C C . GLN A 1 129 ? 4.561 3.954 13.889 1.00 92.56 129 GLN A C 1
ATOM 1052 O O . GLN A 1 129 ? 5.559 3.509 14.449 1.00 92.56 129 GLN A O 1
ATOM 1057 N N . ARG A 1 130 ? 4.002 5.117 14.238 1.00 95.62 130 ARG A N 1
ATOM 1058 C CA . ARG A 1 130 ? 4.471 5.949 15.358 1.00 95.62 130 ARG A CA 1
ATOM 1059 C C . ARG A 1 130 ? 4.010 5.447 16.728 1.00 95.62 130 ARG A C 1
ATOM 1061 O O . ARG A 1 130 ? 4.446 5.984 17.742 1.00 95.62 130 ARG A O 1
ATOM 1068 N N . LEU A 1 131 ? 3.115 4.457 16.788 1.00 95.31 131 LEU A N 1
ATOM 1069 C CA . LEU A 1 131 ? 2.688 3.885 18.063 1.00 95.31 131 LEU A CA 1
ATOM 1070 C C . LEU A 1 131 ? 3.838 3.109 18.722 1.00 95.31 131 LEU A C 1
ATOM 1072 O O . LEU A 1 131 ? 4.605 2.462 18.008 1.00 95.31 131 LEU A O 1
ATOM 1076 N N . PRO A 1 132 ? 3.902 3.068 20.066 1.00 98.06 132 PRO A N 1
ATOM 1077 C CA . PRO A 1 132 ? 4.808 2.169 20.772 1.00 98.06 132 PRO A CA 1
ATOM 1078 C C . PRO A 1 132 ? 4.633 0.706 20.316 1.00 98.06 132 PRO A C 1
ATOM 1080 O O . PRO A 1 132 ? 3.491 0.300 20.048 1.00 98.06 132 PRO A O 1
ATOM 1083 N N . PRO A 1 133 ? 5.705 -0.105 20.249 1.00 95.50 133 PRO A N 1
ATOM 1084 C CA . PRO A 1 133 ? 5.646 -1.492 19.773 1.00 95.50 133 PRO A CA 1
ATOM 1085 C C . PRO A 1 133 ? 4.573 -2.343 20.468 1.00 95.50 133 PRO A C 1
ATOM 1087 O O . PRO A 1 133 ? 3.850 -3.105 19.824 1.00 95.50 133 PRO A O 1
ATOM 1090 N N . GLU A 1 134 ? 4.377 -2.153 21.772 1.00 95.56 134 GLU A N 1
ATOM 1091 C CA . GLU A 1 134 ? 3.379 -2.868 22.571 1.00 95.56 134 GLU A CA 1
ATOM 1092 C C . GLU A 1 134 ? 1.958 -2.529 22.112 1.00 95.56 134 GLU A C 1
ATOM 1094 O O . GLU A 1 134 ? 1.081 -3.396 22.057 1.00 95.56 134 GLU A O 1
ATOM 1099 N N . ARG A 1 135 ? 1.716 -1.268 21.733 1.00 95.81 135 ARG A N 1
ATOM 1100 C CA . ARG A 1 135 ? 0.429 -0.835 21.178 1.00 95.81 135 ARG A CA 1
ATOM 1101 C C . ARG A 1 135 ? 0.210 -1.408 19.786 1.00 95.81 135 ARG A C 1
ATOM 1103 O O . ARG A 1 135 ? -0.896 -1.869 19.504 1.00 95.81 135 ARG A O 1
ATOM 1110 N N . GLN A 1 136 ? 1.245 -1.440 18.947 1.00 94.38 136 GLN A N 1
ATOM 1111 C CA . GLN A 1 136 ? 1.170 -2.080 17.631 1.00 94.38 136 GLN A CA 1
ATOM 1112 C C . GLN A 1 136 ? 0.805 -3.565 17.760 1.00 94.38 136 GLN A C 1
ATOM 1114 O O . GLN A 1 136 ? -0.129 -4.019 17.094 1.00 94.38 136 GLN A O 1
ATOM 1119 N N . LYS A 1 137 ? 1.457 -4.286 18.684 1.00 94.94 137 LYS A N 1
ATOM 1120 C CA . LYS A 1 137 ? 1.183 -5.700 18.983 1.00 94.94 137 LYS A CA 1
ATOM 1121 C C . LYS A 1 137 ? -0.243 -5.918 19.492 1.00 94.94 137 LYS A C 1
ATOM 1123 O O . LYS A 1 137 ? -0.932 -6.821 19.026 1.00 94.94 137 LYS A O 1
ATOM 1128 N N . GLN A 1 138 ? -0.735 -5.066 20.394 1.00 95.88 138 GLN A N 1
ATOM 1129 C CA . GLN A 1 138 ? -2.121 -5.145 20.878 1.00 95.88 138 GLN A CA 1
ATOM 1130 C C . GLN A 1 138 ? -3.146 -4.977 19.748 1.00 95.88 138 GLN A C 1
ATOM 1132 O O . GLN A 1 138 ? -4.173 -5.662 19.743 1.00 95.88 138 GLN A O 1
ATOM 1137 N N . ILE A 1 139 ? -2.891 -4.069 18.802 1.00 93.56 139 ILE A N 1
ATOM 1138 C CA . ILE A 1 139 ? -3.759 -3.862 17.636 1.00 93.56 139 ILE A CA 1
ATOM 1139 C C . ILE A 1 139 ? -3.734 -5.097 16.730 1.00 93.56 139 ILE A C 1
ATOM 1141 O O . ILE A 1 139 ? -4.805 -5.585 16.371 1.00 93.56 139 ILE A O 1
ATOM 1145 N N . GLN A 1 140 ? -2.550 -5.639 16.429 1.00 92.06 140 GLN A N 1
ATOM 1146 C CA . GLN A 1 140 ? -2.401 -6.856 15.618 1.00 92.06 140 GLN A CA 1
ATOM 1147 C C . GLN A 1 140 ? -3.159 -8.037 16.240 1.00 92.06 140 GLN A C 1
ATOM 1149 O O . GLN A 1 140 ? -4.038 -8.604 15.601 1.00 92.06 140 GLN A O 1
ATOM 1154 N N . GLN A 1 141 ? -2.962 -8.310 17.532 1.00 94.62 141 GLN A N 1
ATOM 1155 C CA . GLN A 1 141 ? -3.662 -9.393 18.238 1.00 94.62 141 GLN A CA 1
ATOM 1156 C C . GLN A 1 141 ? -5.186 -9.211 18.284 1.00 94.62 141 GLN A C 1
ATOM 1158 O O . GLN A 1 141 ? -5.956 -10.170 18.364 1.00 94.62 141 GLN A O 1
ATOM 1163 N N . ARG A 1 142 ? -5.677 -7.968 18.341 1.00 94.50 142 ARG A N 1
ATOM 1164 C CA . ARG A 1 142 ? -7.122 -7.694 18.251 1.00 94.50 142 ARG A CA 1
ATOM 1165 C C . ARG A 1 142 ? -7.648 -7.993 16.854 1.00 94.50 142 ARG A C 1
ATOM 1167 O O . ARG A 1 142 ? -8.728 -8.563 16.741 1.00 94.50 142 ARG A O 1
ATOM 1174 N N . PHE A 1 143 ? -6.889 -7.623 15.831 1.00 92.19 143 PHE A N 1
ATOM 1175 C CA . PHE A 1 143 ? -7.242 -7.876 14.445 1.00 92.19 143 PHE A CA 1
ATOM 1176 C C . PHE A 1 143 ? -7.236 -9.372 14.113 1.00 92.19 143 PHE A C 1
ATOM 1178 O O . PHE A 1 143 ? -8.208 -9.855 13.547 1.00 92.19 143 PHE A O 1
ATOM 1185 N N . GLU A 1 144 ? -6.223 -10.120 14.552 1.00 92.50 144 GLU A N 1
ATOM 1186 C CA . GLU A 1 144 ? -6.154 -11.582 14.409 1.00 92.50 144 GLU A CA 1
ATOM 1187 C C . GLU A 1 144 ? -7.356 -12.270 15.060 1.00 92.50 144 GLU A C 1
ATOM 1189 O O . GLU A 1 144 ? -8.042 -13.068 14.425 1.00 92.50 144 GLU A O 1
ATOM 1194 N N . ARG A 1 145 ? -7.688 -11.891 16.304 1.00 93.56 145 ARG A N 1
ATOM 1195 C CA . ARG A 1 145 ? -8.890 -12.400 16.981 1.00 93.56 145 ARG A CA 1
ATOM 1196 C C . ARG A 1 145 ? -10.165 -12.087 16.214 1.00 93.56 145 ARG A C 1
ATOM 1198 O O . ARG A 1 145 ? -11.037 -12.940 16.153 1.00 93.56 145 ARG A O 1
ATOM 1205 N N . TYR A 1 146 ? -10.283 -10.884 15.653 1.00 89.69 146 TYR A N 1
ATOM 1206 C CA . TYR A 1 146 ? -11.429 -10.521 14.824 1.00 89.69 146 TYR A CA 1
ATOM 1207 C C . TYR A 1 146 ? -11.483 -11.363 13.544 1.00 89.69 146 TYR A C 1
ATOM 1209 O O . TYR A 1 146 ? -12.552 -11.851 13.200 1.00 89.69 146 TYR A O 1
ATOM 1217 N N . GLN A 1 147 ? -10.354 -11.588 12.864 1.00 88.25 147 GLN A N 1
ATOM 1218 C CA . GLN A 1 147 ? -10.308 -12.421 11.659 1.00 88.25 147 GLN A CA 1
ATOM 1219 C C . GLN A 1 147 ? -10.676 -13.882 11.927 1.00 88.25 147 GLN A C 1
ATOM 1221 O O . GLN A 1 147 ? -11.298 -14.502 11.069 1.00 88.25 147 GLN A O 1
ATOM 1226 N N . ALA A 1 148 ? -10.327 -14.399 13.106 1.00 92.88 148 ALA A N 1
ATOM 1227 C CA . ALA A 1 148 ? -10.653 -15.753 13.540 1.00 92.88 148 ALA A CA 1
ATOM 1228 C C . ALA A 1 148 ? -12.121 -15.933 13.977 1.00 92.88 148 ALA A C 1
ATOM 1230 O O . ALA A 1 148 ? -12.537 -17.054 14.269 1.00 92.88 148 ALA A O 1
ATOM 1231 N N . LEU A 1 149 ? -12.919 -14.860 14.056 1.00 92.25 149 LEU A N 1
ATOM 1232 C CA . LEU A 1 149 ? -14.339 -1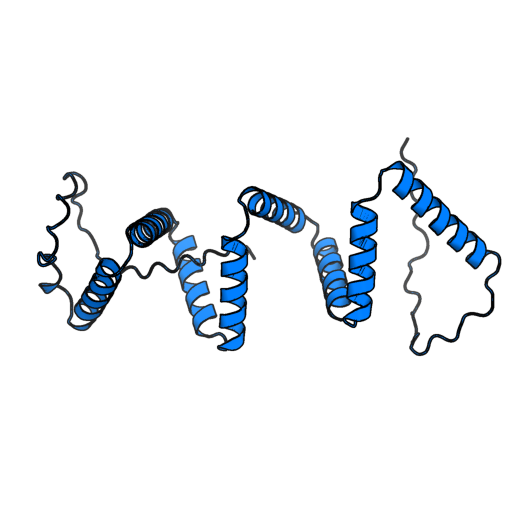4.977 14.383 1.00 92.25 149 LEU A CA 1
ATOM 1233 C C . LEU A 1 149 ? -15.117 -15.660 13.241 1.00 92.25 149 LEU A C 1
ATOM 1235 O O . LEU A 1 149 ? -14.862 -15.367 12.068 1.00 92.25 149 LEU A O 1
ATOM 1239 N N . PRO A 1 150 ? -16.141 -16.474 13.570 1.00 96.38 150 PRO A N 1
ATOM 1240 C CA . PRO A 1 150 ? -17.095 -16.973 12.586 1.00 96.38 150 PRO A CA 1
ATOM 1241 C C . PRO A 1 150 ? -17.710 -15.829 11.759 1.00 96.38 150 PRO A C 1
ATOM 1243 O O . PRO A 1 150 ? -17.913 -14.733 12.308 1.00 96.38 150 PRO A O 1
ATOM 1246 N N . PRO A 1 151 ? -18.009 -16.046 10.464 1.00 91.75 151 PRO A N 1
ATOM 1247 C CA . PRO A 1 151 ? -18.556 -15.022 9.571 1.00 91.75 151 PRO A CA 1
ATOM 1248 C C . PRO A 1 151 ? -19.745 -14.260 10.167 1.00 91.75 151 PRO A C 1
ATOM 1250 O O . PRO A 1 151 ? -19.733 -13.032 10.195 1.00 91.75 151 PRO A O 1
ATOM 1253 N N . GLU A 1 152 ? -20.691 -14.966 10.779 1.00 93.88 152 GLU A N 1
ATOM 1254 C CA . GLU A 1 152 ? -21.920 -14.400 11.345 1.00 93.88 152 GLU A CA 1
ATOM 1255 C C . GLU A 1 152 ? -21.613 -13.458 12.517 1.00 93.88 152 GLU A C 1
ATOM 1257 O O . GLU A 1 152 ? -22.272 -12.434 12.733 1.00 93.88 152 GLU A O 1
ATOM 1262 N N . GLN A 1 153 ? -20.576 -13.782 13.296 1.00 92.12 153 GLN A N 1
ATOM 1263 C CA . GLN A 1 153 ? -20.131 -12.928 14.391 1.00 92.12 153 GLN A CA 1
ATOM 1264 C C . GLN A 1 153 ? -19.450 -11.658 13.883 1.00 92.12 153 GLN A C 1
ATOM 1266 O O . GLN A 1 153 ? -19.675 -10.591 14.464 1.00 92.12 153 GLN A O 1
ATOM 1271 N N . ARG A 1 154 ? -18.657 -11.756 12.809 1.00 91.00 154 ARG A N 1
ATOM 1272 C CA . ARG A 1 154 ? -18.045 -10.588 12.159 1.00 91.00 154 ARG A CA 1
ATOM 1273 C C . ARG A 1 154 ? -19.105 -9.684 11.551 1.00 91.00 154 ARG A C 1
ATOM 1275 O O . ARG A 1 154 ? -19.141 -8.509 11.895 1.00 91.00 154 ARG A O 1
ATOM 1282 N N . GLU A 1 155 ? -20.052 -10.235 10.796 1.00 91.31 155 GLU A N 1
ATOM 1283 C CA . GLU A 1 155 ? -21.164 -9.471 10.219 1.00 91.31 155 GLU A CA 1
ATOM 1284 C C . GLU A 1 155 ? -21.988 -8.740 11.280 1.00 91.31 155 GLU A C 1
ATOM 1286 O O . GLU A 1 155 ? -22.429 -7.606 11.083 1.00 91.31 155 GLU A O 1
ATOM 1291 N N . ARG A 1 156 ? -22.217 -9.373 12.437 1.00 92.88 156 ARG A N 1
ATOM 1292 C CA . ARG A 1 156 ? -22.881 -8.709 13.564 1.00 92.88 156 ARG A CA 1
ATOM 1293 C C . ARG A 1 156 ? -22.058 -7.525 14.071 1.00 92.88 156 ARG A C 1
ATOM 1295 O O . ARG A 1 156 ? -22.624 -6.473 14.369 1.00 92.88 156 ARG A O 1
ATOM 1302 N N . MET A 1 157 ? -20.743 -7.693 14.216 1.00 91.56 157 MET A N 1
ATOM 1303 C CA . MET A 1 157 ? -19.850 -6.609 14.634 1.00 91.56 157 MET A CA 1
ATOM 1304 C C . MET A 1 157 ? -19.830 -5.469 13.617 1.00 91.56 157 MET A C 1
ATOM 1306 O O . MET A 1 157 ? -19.929 -4.311 14.021 1.00 91.56 157 MET A O 1
ATOM 1310 N N . ASP A 1 158 ? -19.778 -5.788 12.329 1.00 88.50 158 ASP A N 1
ATOM 1311 C CA . ASP A 1 158 ? -19.724 -4.805 11.250 1.00 88.50 158 ASP A CA 1
ATOM 1312 C C . ASP A 1 158 ? -21.022 -4.000 11.175 1.00 88.50 158 ASP A C 1
ATOM 1314 O O . ASP A 1 158 ? -20.979 -2.770 11.194 1.00 88.50 158 ASP A O 1
ATOM 1318 N N . ARG A 1 159 ? -22.184 -4.663 11.258 1.00 93.31 159 ARG A N 1
ATOM 1319 C CA . ARG A 1 159 ? -23.493 -3.990 11.356 1.00 93.31 159 ARG A CA 1
ATOM 1320 C C . ARG A 1 159 ? -23.606 -3.095 12.590 1.00 93.31 159 ARG A C 1
ATOM 1322 O O . ARG A 1 159 ? -24.231 -2.036 12.555 1.00 93.31 159 ARG A O 1
ATOM 1329 N N . ASN A 1 160 ? -23.023 -3.504 13.717 1.00 92.75 160 ASN A N 1
ATOM 1330 C CA . ASN A 1 160 ? -22.992 -2.669 14.919 1.00 92.75 160 ASN A CA 1
ATOM 1331 C C . ASN A 1 160 ? -22.085 -1.445 14.739 1.00 92.75 160 ASN A C 1
ATOM 1333 O O . ASN A 1 160 ? -22.442 -0.354 15.181 1.00 92.75 160 ASN A O 1
ATOM 1337 N N . LEU A 1 161 ? -20.933 -1.616 14.086 1.00 91.38 161 LEU A N 1
ATOM 1338 C CA . LEU A 1 161 ? -20.004 -0.532 13.784 1.00 91.38 161 LEU A CA 1
ATOM 1339 C C . LEU A 1 161 ? -20.606 0.472 12.798 1.00 91.38 161 LEU A C 1
ATOM 1341 O O . LEU A 1 161 ? -20.455 1.675 12.993 1.00 91.38 161 LEU A O 1
ATOM 1345 N N . GLU A 1 162 ? -21.294 -0.007 11.767 1.00 91.50 162 GLU A N 1
ATOM 1346 C CA . GLU A 1 162 ? -21.987 0.833 10.794 1.00 91.50 162 GLU A CA 1
ATOM 1347 C C . GLU A 1 162 ? -23.062 1.684 11.469 1.00 91.50 162 GLU A C 1
ATOM 1349 O O . GLU A 1 162 ? -23.000 2.911 11.393 1.00 91.50 162 GLU A O 1
ATOM 1354 N N . ARG A 1 163 ? -23.942 1.054 12.260 1.00 92.12 163 ARG A N 1
ATOM 1355 C CA . ARG A 1 163 ? -24.926 1.774 13.083 1.00 92.12 163 ARG A CA 1
ATOM 1356 C C . ARG A 1 163 ? -24.274 2.818 13.983 1.00 92.12 163 ARG A C 1
ATOM 1358 O O . ARG A 1 163 ? -24.775 3.925 14.114 1.00 92.12 163 ARG A O 1
ATOM 1365 N N . TRP A 1 164 ? -23.137 2.496 14.596 1.00 90.62 164 TRP A N 1
ATOM 1366 C CA . TRP A 1 164 ? -22.415 3.451 15.436 1.00 90.62 164 TRP A CA 1
ATOM 1367 C C . TRP A 1 164 ? -21.874 4.651 14.644 1.00 90.62 164 TRP A C 1
ATOM 1369 O O . TRP A 1 164 ? -21.895 5.788 15.129 1.00 90.62 164 TRP A O 1
ATOM 1379 N N . ARG A 1 165 ? -21.368 4.417 13.428 1.00 89.69 165 ARG A N 1
ATOM 1380 C CA . ARG A 1 165 ? -20.817 5.460 12.550 1.00 89.69 165 ARG A CA 1
ATOM 1381 C C . ARG A 1 165 ? -21.888 6.435 12.074 1.00 89.69 165 ARG A C 1
ATOM 1383 O O . ARG A 1 165 ? -21.581 7.619 11.998 1.00 89.69 165 ARG A O 1
ATOM 1390 N N . THR A 1 166 ? -23.114 5.970 11.847 1.00 93.06 166 THR A N 1
ATOM 1391 C CA . THR A 1 166 ? -24.237 6.807 11.397 1.00 93.06 166 THR A CA 1
ATOM 1392 C C . THR A 1 166 ? -24.966 7.540 12.527 1.00 93.06 166 THR A C 1
ATOM 1394 O O . THR A 1 166 ? -25.760 8.431 12.249 1.00 93.06 166 THR A O 1
ATOM 1397 N N . MET A 1 167 ? -24.705 7.207 13.797 1.00 94.38 167 MET A N 1
ATOM 1398 C CA . MET A 1 167 ? -25.315 7.899 14.941 1.00 94.38 167 MET A CA 1
ATOM 1399 C C . MET A 1 167 ? -24.785 9.326 15.139 1.00 94.38 167 MET A C 1
ATOM 1401 O O . MET A 1 167 ? -23.574 9.563 15.044 1.00 94.38 167 MET A O 1
ATOM 1405 N N . THR A 1 168 ? -25.676 10.237 15.546 1.00 96.31 168 THR A N 1
ATOM 1406 C CA . THR A 1 168 ? -25.306 11.578 16.036 1.00 96.31 168 THR A CA 1
ATOM 1407 C C . THR A 1 168 ? -24.563 11.496 17.380 1.00 96.31 168 THR A C 1
ATOM 1409 O O . THR A 1 168 ? -24.639 10.470 18.074 1.00 96.31 168 THR A O 1
ATOM 1412 N N . PRO A 1 169 ? -23.839 12.552 17.797 1.00 95.00 169 PRO A N 1
ATOM 1413 C CA . PRO A 1 169 ? -23.197 12.598 19.111 1.00 95.00 169 PRO A CA 1
ATOM 1414 C C . PRO A 1 169 ? -24.156 12.287 20.273 1.00 95.00 169 PRO A C 1
ATOM 1416 O O . PRO A 1 169 ? -23.819 11.487 21.147 1.00 95.00 169 PRO A O 1
ATOM 1419 N N . GLU A 1 170 ? -25.377 12.8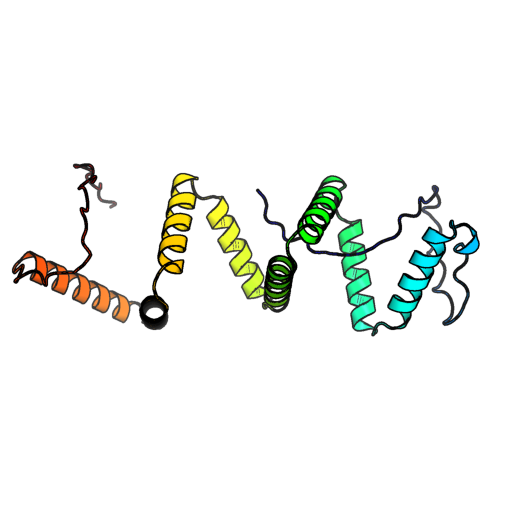25 20.242 1.00 95.56 170 GLU A N 1
ATOM 1420 C CA . GLU A 1 170 ? -26.407 12.638 21.273 1.00 95.56 170 GLU A CA 1
ATOM 1421 C C . GLU A 1 170 ? -26.920 11.196 21.288 1.00 95.56 170 GLU A C 1
ATOM 1423 O O . GLU A 1 170 ? -27.114 10.607 22.352 1.00 95.56 170 GLU A O 1
ATOM 1428 N N . GLN A 1 171 ? -27.117 10.593 20.111 1.00 94.69 171 GLN A N 1
ATOM 1429 C CA . GLN A 1 171 ? -27.517 9.189 19.998 1.00 94.69 171 GLN A CA 1
ATOM 1430 C C . GLN A 1 171 ? -26.436 8.255 20.551 1.00 94.69 171 GLN A C 1
ATOM 1432 O O . GLN A 1 171 ? -26.743 7.317 21.291 1.00 94.69 171 GLN A O 1
ATOM 1437 N N . ARG A 1 172 ? -25.158 8.532 20.258 1.00 94.19 172 ARG A N 1
ATOM 1438 C CA . ARG A 1 172 ? -24.032 7.772 20.824 1.00 94.19 172 ARG A CA 1
ATOM 1439 C C . ARG A 1 172 ? -23.965 7.911 22.339 1.00 94.19 172 ARG A C 1
ATOM 1441 O O . ARG A 1 172 ? -23.674 6.923 23.013 1.00 94.19 172 ARG A O 1
ATOM 1448 N N . GLN A 1 173 ? -24.222 9.105 22.872 1.00 94.12 173 GLN A N 1
ATOM 1449 C CA . GLN A 1 173 ? -24.216 9.346 24.312 1.00 94.12 173 GLN A CA 1
ATOM 1450 C C . GLN A 1 173 ? -25.311 8.536 25.014 1.00 94.12 173 GLN A C 1
ATOM 1452 O O . GLN A 1 173 ? -25.001 7.750 25.910 1.00 94.12 173 GLN A O 1
ATOM 1457 N N . ARG A 1 174 ? -26.551 8.590 24.511 1.00 95.69 174 ARG A N 1
ATOM 1458 C CA . ARG A 1 174 ? -27.654 7.764 25.031 1.00 95.69 174 ARG A CA 1
ATOM 1459 C C . ARG A 1 174 ? -27.348 6.270 24.946 1.00 95.69 174 ARG A C 1
ATOM 1461 O O . ARG A 1 174 ? -27.590 5.529 25.895 1.00 95.69 174 ARG A O 1
ATOM 1468 N N . ALA A 1 175 ? -26.765 5.808 23.838 1.00 92.44 175 ALA A N 1
ATOM 1469 C CA . ALA A 1 175 ? -26.377 4.407 23.694 1.00 92.44 175 ALA A CA 1
ATOM 1470 C C . ALA A 1 175 ? -25.326 3.981 24.740 1.00 92.44 175 ALA A C 1
ATOM 1472 O O . ALA A 1 175 ? -25.404 2.871 25.272 1.00 92.44 175 ALA A O 1
ATOM 1473 N N . ARG A 1 176 ? -24.358 4.851 25.072 1.00 92.25 176 ARG A N 1
ATOM 1474 C CA . ARG A 1 176 ? -23.366 4.594 26.136 1.00 92.25 176 ARG A CA 1
ATOM 1475 C C . ARG A 1 176 ? -24.021 4.500 27.503 1.00 92.25 176 ARG A C 1
ATOM 1477 O O . ARG A 1 176 ? -23.708 3.565 28.235 1.00 92.25 176 ARG A O 1
ATOM 1484 N N . GLU A 1 177 ? -24.923 5.423 27.817 1.00 94.56 177 GLU A N 1
ATOM 1485 C CA . GLU A 1 177 ? -25.660 5.449 29.083 1.00 94.56 177 GLU A CA 1
ATOM 1486 C C . GLU A 1 177 ? -26.497 4.184 29.252 1.00 94.56 177 GLU A C 1
ATOM 1488 O O . GLU A 1 177 ? -26.366 3.496 30.259 1.00 94.56 177 GLU A O 1
ATOM 1493 N N . GLN A 1 178 ? -27.241 3.779 28.220 1.00 93.12 178 GLN A N 1
ATOM 1494 C CA . GLN A 1 178 ? -28.000 2.526 28.239 1.00 93.12 178 GLN A CA 1
ATOM 1495 C C . GLN A 1 178 ? -27.105 1.296 28.439 1.00 93.12 178 GLN A C 1
ATOM 1497 O O . GLN A 1 178 ? -27.462 0.371 29.167 1.00 93.12 178 GLN A O 1
ATOM 1502 N N . ILE A 1 179 ? -25.933 1.250 27.793 1.00 91.25 179 ILE A N 1
ATOM 1503 C CA . ILE A 1 179 ? -24.970 0.157 27.991 1.00 91.25 179 ILE A CA 1
ATOM 1504 C C . ILE A 1 179 ? -24.431 0.166 29.425 1.00 91.25 179 ILE A C 1
ATOM 1506 O O . ILE A 1 179 ? -24.269 -0.905 30.013 1.00 91.25 179 ILE A O 1
ATOM 1510 N N . GLN A 1 180 ? -24.123 1.341 29.975 1.00 91.75 180 GLN A N 1
ATOM 1511 C CA . GLN A 1 180 ? -23.621 1.484 31.337 1.00 91.75 180 GLN A CA 1
ATOM 1512 C C . GLN A 1 180 ? -24.679 1.067 32.359 1.00 91.75 180 GLN A C 1
ATOM 1514 O O . GLN A 1 180 ? -24.360 0.314 33.274 1.00 91.75 180 GLN A O 1
ATOM 1519 N N . GLU A 1 181 ? -25.926 1.481 32.162 1.00 91.62 181 GLU A N 1
ATOM 1520 C CA . GLU A 1 181 ? -27.051 1.146 33.027 1.00 91.62 181 GLU A CA 1
ATOM 1521 C C . GLU A 1 181 ? -27.342 -0.356 33.002 1.00 91.62 181 GLU A C 1
ATOM 1523 O O . GLU A 1 181 ? -27.358 -0.993 34.050 1.00 91.62 181 GLU A O 1
ATOM 1528 N N . ARG A 1 182 ? -27.402 -0.982 31.816 1.00 89.31 182 ARG A N 1
ATOM 1529 C CA . ARG A 1 182 ? -27.515 -2.451 31.717 1.00 89.31 182 ARG A CA 1
ATOM 1530 C C . ARG A 1 182 ? -26.371 -3.181 32.416 1.00 89.31 182 ARG A C 1
ATOM 1532 O O . ARG A 1 182 ? -26.575 -4.253 32.978 1.00 89.31 182 ARG A O 1
ATOM 1539 N N . ARG A 1 183 ? -25.146 -2.641 32.359 1.00 86.75 183 ARG A N 1
ATOM 1540 C CA . ARG A 1 183 ? -24.005 -3.227 33.080 1.00 86.75 183 ARG A CA 1
ATOM 1541 C C . ARG A 1 183 ? -24.200 -3.120 34.588 1.00 86.75 183 ARG A C 1
ATOM 1543 O O . ARG A 1 183 ? -24.039 -4.135 35.249 1.00 86.75 183 ARG A O 1
ATOM 1550 N N . ARG A 1 184 ? -24.599 -1.947 35.091 1.00 89.31 184 ARG A N 1
ATOM 1551 C CA . ARG A 1 184 ? -24.898 -1.715 36.513 1.00 89.31 184 ARG A CA 1
ATOM 1552 C C . ARG A 1 184 ? -26.008 -2.630 37.014 1.00 89.31 184 ARG A C 1
ATOM 1554 O O . ARG A 1 184 ? -25.844 -3.245 38.057 1.00 89.31 184 ARG A O 1
ATOM 1561 N N . GLN A 1 185 ? -27.091 -2.765 36.252 1.00 85.56 185 GLN A N 1
ATOM 1562 C CA . GLN A 1 185 ? -28.196 -3.666 36.581 1.00 85.56 185 GLN A CA 1
ATOM 1563 C C . GLN A 1 185 ? -27.722 -5.119 36.668 1.00 85.56 185 GLN A C 1
ATOM 1565 O O . GLN A 1 185 ? -27.972 -5.766 37.674 1.00 85.56 185 GLN A O 1
ATOM 1570 N N . ARG A 1 186 ? -26.943 -5.599 35.686 1.00 82.44 186 ARG A N 1
ATOM 1571 C CA . ARG A 1 186 ? -26.359 -6.955 35.712 1.00 82.44 186 ARG A CA 1
ATOM 1572 C C . ARG A 1 186 ? -25.402 -7.183 36.887 1.00 82.44 186 ARG A C 1
ATOM 1574 O O . ARG A 1 186 ? -25.270 -8.306 37.352 1.00 82.44 186 ARG A O 1
ATOM 1581 N N . ASP A 1 187 ? -24.674 -6.154 37.310 1.00 84.81 187 ASP A N 1
ATOM 1582 C CA . ASP A 1 187 ? -23.744 -6.268 38.436 1.00 84.81 187 ASP A CA 1
ATOM 1583 C C . ASP A 1 187 ? -24.490 -6.203 39.789 1.00 84.81 187 ASP A C 1
ATOM 1585 O O . ASP A 1 187 ? -24.022 -6.777 40.768 1.00 84.81 187 ASP A O 1
ATOM 1589 N N . ARG A 1 188 ? -25.657 -5.539 39.839 1.00 82.06 188 ARG A N 1
ATOM 1590 C CA . ARG A 1 188 ? -26.533 -5.446 41.021 1.00 82.06 188 ARG A CA 1
ATOM 1591 C C . ARG A 1 188 ? -27.396 -6.689 41.219 1.00 82.06 188 ARG A C 1
ATOM 1593 O O . ARG A 1 188 ? -27.597 -7.107 42.351 1.00 82.06 188 ARG A O 1
ATOM 1600 N N . ASP A 1 189 ? -27.887 -7.248 40.121 1.00 80.44 189 ASP A N 1
ATOM 1601 C CA . ASP A 1 189 ? -28.638 -8.496 40.076 1.00 80.44 189 ASP A CA 1
ATOM 1602 C C . ASP A 1 189 ? -27.947 -9.441 39.082 1.00 80.44 189 ASP A C 1
ATOM 1604 O O . ASP A 1 189 ? -28.293 -9.488 37.891 1.00 80.44 189 ASP A O 1
ATOM 1608 N N . PRO A 1 190 ? -26.885 -10.139 39.528 1.00 71.00 190 PRO A N 1
ATOM 1609 C CA . PRO A 1 190 ? -26.247 -11.167 38.736 1.00 71.00 190 PRO A CA 1
ATOM 1610 C C . PRO A 1 190 ? -27.175 -12.381 38.735 1.00 71.00 190 PRO A C 1
ATOM 1612 O O . PRO A 1 190 ? -26.926 -13.360 39.435 1.00 71.00 190 PRO A O 1
ATOM 1615 N N . GLY A 1 191 ? -28.250 -12.316 37.948 1.00 66.44 191 GLY A N 1
ATOM 1616 C CA . GLY A 1 191 ? -29.107 -13.467 37.687 1.00 66.44 191 GLY A CA 1
ATOM 1617 C C . GLY A 1 191 ? -28.287 -14.692 37.243 1.00 66.44 191 GLY A C 1
ATOM 1618 O O . GLY A 1 191 ? -27.095 -14.566 36.922 1.00 66.44 191 GLY A O 1
ATOM 1619 N N . PRO A 1 192 ? -28.896 -15.891 37.204 1.00 61.78 192 PRO A N 1
ATOM 1620 C CA . PRO A 1 192 ? -28.185 -17.128 36.895 1.00 61.78 192 PRO A CA 1
ATOM 1621 C C . PRO A 1 192 ? -27.396 -16.962 35.595 1.00 61.78 192 PRO A C 1
ATOM 1623 O O . PRO A 1 192 ? -27.951 -16.654 34.537 1.00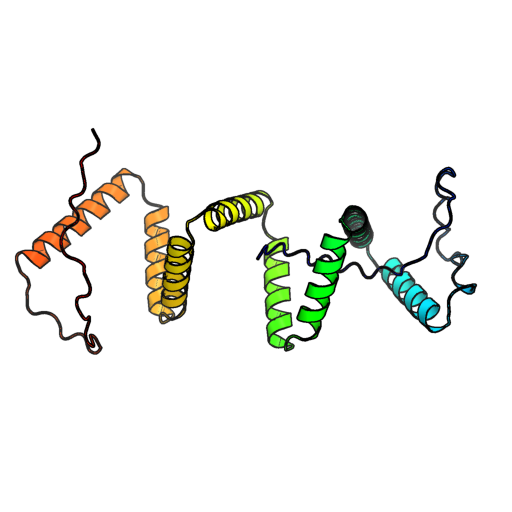 61.78 192 PRO A O 1
ATOM 1626 N N . ARG A 1 193 ? -26.065 -17.078 35.695 1.00 57.81 193 ARG A N 1
ATOM 1627 C CA . ARG A 1 193 ? -25.183 -16.953 34.534 1.00 57.81 193 ARG A CA 1
ATOM 1628 C C . ARG A 1 193 ? -25.593 -18.066 33.570 1.00 57.81 193 ARG A C 1
ATOM 1630 O O . ARG A 1 193 ? -25.518 -19.219 33.977 1.00 57.81 193 ARG A O 1
ATOM 1637 N N . PRO A 1 194 ? -26.023 -17.764 32.332 1.00 53.59 194 PRO A N 1
ATOM 1638 C CA . PRO A 1 194 ? -26.289 -18.824 31.377 1.00 53.59 194 PRO A CA 1
ATOM 1639 C C . PRO A 1 194 ? -24.987 -19.597 31.196 1.00 53.59 194 PRO A C 1
ATOM 1641 O O . PRO A 1 194 ? -23.948 -18.973 30.935 1.00 53.59 194 PRO A O 1
ATOM 1644 N N . ASP A 1 195 ? -25.046 -20.917 31.373 1.00 49.16 195 ASP A N 1
ATOM 1645 C CA . ASP A 1 195 ? -23.934 -21.810 31.081 1.00 49.16 195 ASP A CA 1
ATOM 1646 C C . ASP A 1 195 ? -23.481 -21.515 29.657 1.00 49.16 195 ASP A C 1
ATOM 1648 O O . ASP A 1 195 ? -24.171 -21.799 28.680 1.00 49.16 195 ASP A O 1
ATOM 1652 N N . ARG A 1 196 ? -22.346 -20.826 29.532 1.00 47.97 196 ARG A N 1
ATOM 1653 C CA . ARG A 1 196 ? -21.702 -20.612 28.244 1.00 47.97 196 ARG A CA 1
ATOM 1654 C C . ARG A 1 196 ? -20.831 -21.836 28.005 1.00 47.97 196 ARG A C 1
ATOM 1656 O O . ARG A 1 196 ? -19.785 -21.928 28.654 1.00 47.97 196 ARG A O 1
ATOM 1663 N N . PRO A 1 197 ? -21.186 -22.733 27.068 1.00 40.25 197 PRO A N 1
ATOM 1664 C CA . PRO A 1 197 ? -20.267 -23.783 26.677 1.00 40.25 197 PRO A CA 1
ATOM 1665 C C . PRO A 1 197 ? -19.039 -23.106 26.055 1.00 40.25 197 PRO A C 1
ATOM 1667 O O . PRO A 1 197 ? -19.159 -22.342 25.097 1.00 40.25 197 PRO A O 1
ATOM 1670 N N . GLY A 1 198 ? -17.865 -23.314 26.656 1.00 44.72 198 GLY A N 1
ATOM 1671 C CA . GLY A 1 198 ? -16.584 -22.813 26.142 1.00 44.72 198 GLY A CA 1
ATOM 1672 C C . GLY A 1 198 ? -15.932 -21.656 26.907 1.00 44.72 198 GLY A C 1
ATOM 1673 O O . GLY A 1 198 ? -14.937 -21.112 26.431 1.00 44.72 198 GLY A O 1
ATOM 1674 N N . ALA A 1 199 ? -16.415 -21.272 28.094 1.00 41.19 199 ALA A N 1
ATOM 1675 C CA . ALA A 1 199 ? -15.647 -20.403 28.993 1.00 41.19 199 ALA A CA 1
ATOM 1676 C C . ALA A 1 199 ? -14.607 -21.214 29.792 1.00 41.19 199 ALA A C 1
ATOM 1678 O O . ALA A 1 199 ? -14.656 -21.255 31.016 1.00 41.19 199 ALA A O 1
ATOM 1679 N N . GLY A 1 200 ? -13.671 -21.856 29.086 1.00 39.25 200 GLY A N 1
ATOM 1680 C CA . GLY A 1 200 ? -12.440 -22.352 29.698 1.00 39.25 200 GLY A CA 1
ATOM 1681 C C . GLY A 1 200 ? -11.692 -21.194 30.363 1.00 39.25 200 GLY A C 1
ATOM 1682 O O . GLY A 1 200 ? -11.587 -20.110 29.783 1.00 39.25 200 GLY A O 1
ATOM 1683 N N . GLU A 1 201 ? -11.275 -21.428 31.606 1.00 41.34 201 GLU A N 1
ATOM 1684 C CA . GLU A 1 201 ? -10.412 -20.616 32.471 1.00 41.34 201 GLU A CA 1
ATOM 1685 C C . GLU A 1 201 ? -9.918 -19.289 31.881 1.00 41.34 201 GLU A C 1
ATOM 1687 O O . GLU A 1 201 ? -8.858 -19.184 31.261 1.00 41.34 201 GLU A O 1
ATOM 1692 N N . ARG A 1 202 ? -10.647 -18.212 32.184 1.00 45.78 202 ARG A N 1
ATOM 1693 C CA . ARG A 1 202 ? -10.005 -16.903 32.300 1.00 45.78 202 ARG A CA 1
ATOM 1694 C C . ARG A 1 202 ? -9.243 -16.922 33.619 1.00 45.78 202 ARG A C 1
ATOM 1696 O O . ARG A 1 202 ? -9.832 -16.652 34.658 1.00 45.78 202 ARG A O 1
ATOM 1703 N N . ARG A 1 203 ? -7.959 -17.281 33.576 1.00 39.88 203 ARG A N 1
ATOM 1704 C CA . ARG A 1 203 ? -7.038 -16.960 34.669 1.00 39.88 203 ARG A CA 1
ATOM 1705 C C . ARG A 1 203 ? -7.014 -15.439 34.810 1.00 39.88 203 ARG A C 1
ATOM 1707 O O . ARG A 1 203 ? -6.756 -14.718 33.843 1.00 39.88 203 ARG A O 1
ATOM 1714 N N . ASP A 1 204 ? -7.401 -14.975 35.988 1.00 42.66 204 ASP A N 1
ATOM 1715 C CA . ASP A 1 204 ? -7.408 -13.575 36.386 1.00 42.66 204 ASP A CA 1
ATOM 1716 C C . ASP A 1 204 ? -5.969 -13.050 36.511 1.00 42.66 204 ASP A C 1
ATOM 1718 O O . ASP A 1 204 ? -5.444 -12.901 37.604 1.00 42.66 204 ASP A O 1
ATOM 1722 N N . ASP A 1 205 ? -5.337 -12.702 35.390 1.00 39.41 205 ASP A N 1
ATOM 1723 C CA . ASP A 1 205 ? -4.113 -11.885 35.383 1.00 39.41 205 ASP A CA 1
ATOM 1724 C C . ASP A 1 205 ? -4.473 -10.405 35.196 1.00 39.41 205 ASP A C 1
ATOM 1726 O O . ASP A 1 205 ? -4.037 -9.722 34.262 1.00 39.41 205 ASP A O 1
ATOM 1730 N N . ARG A 1 206 ? -5.343 -9.892 36.071 1.00 36.38 206 ARG A N 1
ATOM 1731 C CA . ARG A 1 206 ? -5.610 -8.454 36.161 1.00 36.38 206 ARG A CA 1
ATOM 1732 C C . ARG A 1 206 ? -4.772 -7.897 37.313 1.00 36.38 206 ARG A C 1
ATOM 1734 O O . ARG A 1 206 ? -5.123 -8.159 38.460 1.00 36.38 206 ARG A O 1
ATOM 1741 N N . PRO A 1 207 ? -3.698 -7.125 37.059 1.00 34.78 207 PRO A N 1
ATOM 1742 C CA . PRO A 1 207 ? -2.957 -6.503 38.145 1.00 34.78 207 PRO A CA 1
ATOM 1743 C C . PRO A 1 207 ? -3.886 -5.541 38.891 1.00 34.78 207 PRO A C 1
ATOM 1745 O O . PRO A 1 207 ? -4.529 -4.670 38.293 1.00 34.78 207 PRO A O 1
ATOM 1748 N N . ALA A 1 208 ? -3.996 -5.761 40.198 1.00 37.53 208 ALA A N 1
ATOM 1749 C CA . ALA A 1 208 ? -4.692 -4.888 41.121 1.00 37.53 208 ALA A CA 1
ATOM 1750 C C . ALA A 1 208 ? -4.019 -3.505 41.153 1.00 37.53 208 ALA A C 1
ATOM 1752 O O . ALA A 1 208 ? -2.798 -3.404 41.130 1.00 37.53 208 ALA A O 1
ATOM 1753 N N . GLY A 1 209 ? -4.827 -2.447 41.252 1.00 40.94 209 GLY A N 1
ATOM 1754 C CA . GLY A 1 209 ? -4.360 -1.127 41.681 1.00 40.94 209 GLY A CA 1
ATOM 1755 C C . GLY A 1 209 ? -3.720 -0.259 40.596 1.00 40.94 209 GLY A C 1
ATOM 1756 O O . GLY A 1 209 ? -2.514 -0.259 40.395 1.00 40.94 209 GLY A O 1
ATOM 1757 N N . GLY A 1 210 ? -4.534 0.578 39.954 1.00 31.09 210 GLY A N 1
ATOM 1758 C CA . 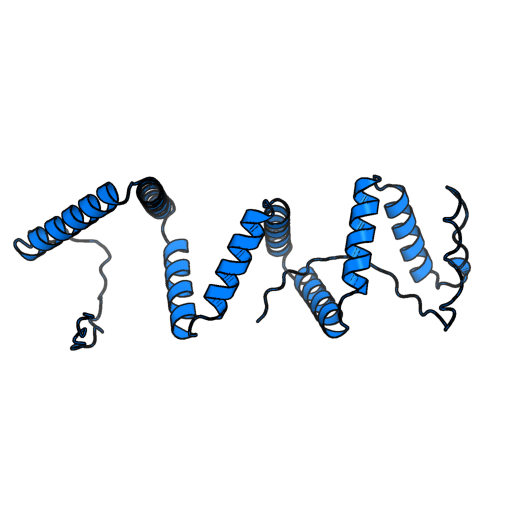GLY A 1 210 ? -4.064 1.683 39.121 1.00 31.09 210 GLY A CA 1
ATOM 1759 C C . GLY A 1 210 ? -5.063 2.828 39.177 1.00 31.09 210 GLY A C 1
ATOM 1760 O O . GLY A 1 210 ? -5.955 2.924 38.333 1.00 31.09 210 GLY A O 1
ATOM 1761 N N . VAL A 1 211 ? -4.946 3.653 40.218 1.00 38.84 211 VAL A N 1
ATOM 1762 C CA . VAL A 1 211 ? -5.691 4.904 40.400 1.00 38.84 211 VAL A CA 1
ATOM 1763 C C . VAL A 1 211 ? -5.519 5.764 39.145 1.00 38.84 211 VAL A C 1
ATOM 1765 O O . VAL A 1 211 ? -4.401 6.047 38.725 1.00 38.84 211 VAL A O 1
ATOM 1768 N N . ARG A 1 212 ? -6.629 6.168 38.520 1.00 38.59 212 ARG A N 1
ATOM 1769 C CA . ARG A 1 212 ? -6.623 7.177 37.454 1.00 38.59 212 ARG A CA 1
ATOM 1770 C C . ARG A 1 212 ? -6.638 8.556 38.122 1.00 38.59 212 ARG A C 1
ATOM 1772 O O . ARG A 1 212 ? -7.641 8.848 38.773 1.00 38.59 212 ARG A O 1
ATOM 1779 N N . PRO A 1 213 ? -5.604 9.404 37.981 1.00 37.66 213 PRO A N 1
ATOM 1780 C CA . PRO A 1 213 ? -5.711 10.780 38.431 1.00 37.66 213 PRO A CA 1
ATOM 1781 C C . PRO A 1 213 ? -6.646 11.540 37.486 1.00 37.66 213 PRO A C 1
ATOM 1783 O O . PRO A 1 213 ? -6.576 11.398 36.262 1.00 37.66 213 PRO A O 1
ATOM 1786 N N . GLY A 1 214 ? -7.571 12.288 38.084 1.00 34.16 214 GLY A N 1
ATOM 1787 C CA . GLY A 1 214 ? -8.492 13.168 37.382 1.00 34.16 214 GLY A CA 1
ATOM 1788 C C . GLY A 1 214 ? -7.738 14.292 36.683 1.00 34.16 214 GLY A C 1
ATOM 1789 O O . GLY A 1 214 ? -6.831 14.890 37.254 1.00 34.16 214 GLY A O 1
ATOM 1790 N N . LEU A 1 215 ? -8.129 14.569 35.444 1.00 38.72 215 LEU A N 1
ATOM 1791 C CA . LEU A 1 215 ? -7.750 15.791 34.752 1.00 38.72 215 LEU A CA 1
ATOM 1792 C C . LEU A 1 215 ? -8.846 16.820 35.035 1.00 38.72 215 LEU A C 1
ATOM 1794 O O . LEU A 1 215 ? -10.006 16.600 34.677 1.00 38.72 215 LEU A O 1
ATOM 1798 N N . ARG A 1 216 ? -8.459 17.873 35.754 1.00 40.59 216 ARG A N 1
ATOM 1799 C CA . ARG A 1 216 ? -9.092 19.191 35.682 1.00 40.59 216 ARG A CA 1
ATOM 1800 C C . ARG A 1 216 ? -8.696 19.857 34.372 1.00 40.59 216 ARG A C 1
ATOM 1802 O O . ARG A 1 216 ? -7.559 19.592 33.919 1.00 40.59 216 ARG A O 1
#

Radius of gyration: 28.94 Å; chains: 1; bounding box: 58×43×80 Å

Foldseek 3Di:
DDPPPPPLPDPDDDDDDDPPPPDDPPDDDDVPDDDPPLVVDDPVSSVVVVVVVVVLVPDDPVRVVVSVVSVVVLVPDDPVRVVVNVVVVVVLVVDDPVVNVVVVVVVVVLVPDDPVVNVVVVVVVVVLVPDDPVVNVVVVVVVVVLVPDDPVVNVVVVVVVVVCVPDDPVRNVVVVVVVVVVVVVCVVPVDDDPPDPPPDDPPPPDDPDDDDDDDD

Sequence (216 aa):
MSCRIALGLGLLALLAAPAAAQAPPPPPPAPGAPIQGLERLSPDERAIAERNLERWRSMTPEQQQRALENYRQWRSMSPEERQSARQNLQRLRQMPPSERARIMQDFRRWNELPADRKRELERSYERYQRLPPERQKQIQQRFERYQALPPEQRERMDRNLERWRTMTPEQRQRAREQIQERRRQRDRDPGPRPDRPGAGERRDDRPAGGVRPGLR